Protein AF-0000000078756537 (afdb_homodimer)

Radius of gyration: 19.64 Å; Cα contacts 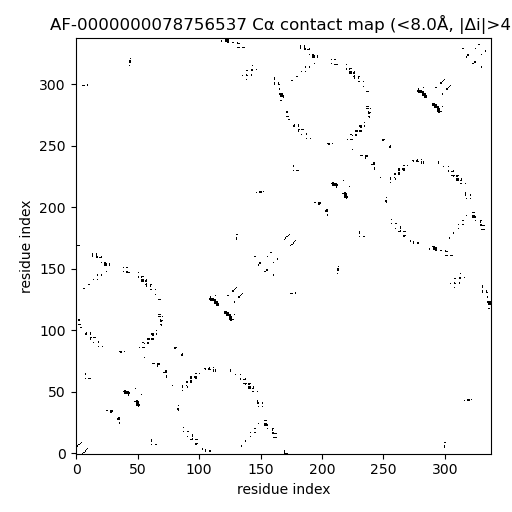(8 Å, |Δi|>4): 471; chains: 2; bounding box: 50×50×53 Å

Foldseek 3Di:
DQCLVPFLLVLLVLLVLVLVLLVLLCVVCVVVPHFSLVQQAFDPDPPDDGLVVLLVQLLVLSQCLQAQLLPHDGDDDPSPDRGSVSSSVSSVVSSVNSVVDDSVSNVLSQAGWADDVVVVPHTDGSVCCRPVPSRVRSVVSSVVSVVSSVVVVRDDDPCSSNDDDDDDD/DQCLVPALLVLLVLLVLVLVLLVLLCVVCVVVPHFSLVQQAFDPDPPDDGLVVLLVQLLVLSQCLQAQLLPHDGDDDPSPDRGSVSSSVSSVVSSVNSVVDDSVSNVLSQAGWADDVVVVPHTDGSVCCRPVPSRVSSVVSSVNSVVSSVVVVRDDDPCSSVDDDPDDD

Sequence (338 aa):
MNIYYDIIAQMAQTMRNLQAILAKAEEHAARLKFEPENYLTLRLFPNMLPFSAQIRILTDASKFAAAYLSGQTPPVTEDNEKTWADYKARLASAISYIESFKPEQFANAAEVKVSLKSFKGKYMTGHDFLICRQSPNFHFHVVTAYNLLRQGGVEVGKGDYLGALPLKDMNIYYDIIAQMAQTMRNLQAILAKAEEHAARLKFEPENYLTLRLFPNMLPFSAQIRILTDASKFAAAYLSGQTPPVTEDNEKTWADYKARLASAISYIESFKPEQFANAAEVKVSLKSFKGKYMTGHDFLICRQSPNFHFHVVTAYNLLRQGGVEVGKGDYLGALPLKD

Structure (mmCIF, N/CA/C/O backbone):
data_AF-0000000078756537-model_v1
#
loop_
_entity.id
_entity.type
_entity.pdbx_description
1 polymer 'DUF1993 domain-containing protein'
#
loop_
_atom_site.group_PDB
_atom_site.id
_atom_site.type_symbol
_atom_site.label_atom_id
_atom_site.label_alt_id
_atom_site.label_comp_id
_atom_site.label_asym_id
_atom_site.label_entity_id
_atom_site.label_seq_id
_atom_site.pdbx_PDB_ins_code
_atom_site.Cartn_x
_atom_site.Cartn_y
_atom_site.Cartn_z
_atom_site.occupancy
_atom_site.B_iso_or_equiv
_atom_site.auth_seq_id
_atom_site.auth_comp_id
_atom_site.auth_asym_id
_atom_site.auth_atom_id
_atom_site.pdbx_PDB_model_num
ATOM 1 N N . MET A 1 1 ? -0.694 -19.609 -6.332 1 64.56 1 MET A N 1
ATOM 2 C CA . MET A 1 1 ? -1.303 -18.438 -5.711 1 64.56 1 MET A CA 1
ATOM 3 C C . MET A 1 1 ? -2.768 -18.297 -6.113 1 64.56 1 MET A C 1
ATOM 5 O O . MET A 1 1 ? -3.137 -18.609 -7.246 1 64.56 1 MET A O 1
ATOM 9 N N . ASN A 1 2 ? -3.602 -18.219 -5.086 1 81.94 2 ASN A N 1
ATOM 10 C CA . ASN A 1 2 ? -5.051 -18.125 -5.227 1 81.94 2 ASN A CA 1
ATOM 11 C C . ASN A 1 2 ? -5.531 -16.688 -5.035 1 81.94 2 ASN A C 1
ATOM 13 O O . ASN A 1 2 ? -5.336 -16.094 -3.971 1 81.94 2 ASN A O 1
ATOM 17 N N . ILE A 1 3 ? -6.176 -16.172 -6.098 1 85.06 3 ILE A N 1
ATOM 18 C CA . ILE A 1 3 ? -6.559 -14.758 -6.145 1 85.06 3 ILE A CA 1
ATOM 19 C C . ILE A 1 3 ? -7.43 -14.422 -4.938 1 85.06 3 ILE A C 1
ATOM 21 O O . ILE A 1 3 ? -7.258 -13.367 -4.316 1 85.06 3 ILE A O 1
ATOM 25 N N . TYR A 1 4 ? -8.312 -15.32 -4.645 1 85.31 4 TYR A N 1
ATOM 26 C CA . TYR A 1 4 ? -9.203 -15.031 -3.529 1 85.31 4 TYR A CA 1
ATOM 27 C C . TYR A 1 4 ? -8.438 -14.961 -2.215 1 85.31 4 TYR A C 1
ATOM 29 O O . TYR A 1 4 ? -8.477 -13.953 -1.515 1 85.31 4 TYR A O 1
ATOM 37 N N . TYR A 1 5 ? -7.668 -15.906 -1.896 1 79.56 5 TYR A N 1
ATOM 38 C CA . TYR A 1 5 ? -7.012 -15.984 -0.598 1 79.56 5 TYR A CA 1
ATOM 39 C C . TYR A 1 5 ? -5.836 -15.016 -0.522 1 79.56 5 TYR A C 1
ATOM 41 O O . TYR A 1 5 ? -5.594 -14.398 0.52 1 79.56 5 TYR A O 1
ATOM 49 N N . ASP A 1 6 ? -5.258 -14.742 -1.632 1 83.19 6 ASP A N 1
ATOM 50 C CA . ASP A 1 6 ? -3.979 -14.039 -1.608 1 83.19 6 ASP A CA 1
ATOM 51 C C . ASP A 1 6 ? -4.18 -12.523 -1.676 1 83.19 6 ASP A C 1
ATOM 53 O O . ASP A 1 6 ? -3.326 -11.758 -1.227 1 83.19 6 ASP A O 1
ATOM 57 N N . ILE A 1 7 ? -5.301 -12.188 -2.221 1 88 7 ILE A N 1
ATOM 58 C CA . ILE A 1 7 ? -5.414 -10.742 -2.408 1 88 7 ILE A CA 1
ATOM 59 C C . ILE A 1 7 ? -6.77 -10.266 -1.898 1 88 7 ILE A C 1
ATOM 61 O O . ILE A 1 7 ? -6.844 -9.367 -1.052 1 88 7 ILE A O 1
ATOM 65 N N . ILE A 1 8 ? -7.824 -10.938 -2.33 1 92.44 8 ILE A N 1
ATOM 66 C CA . ILE A 1 8 ? -9.156 -10.445 -1.984 1 92.44 8 ILE A CA 1
ATOM 67 C C . ILE A 1 8 ? -9.391 -10.602 -0.483 1 92.44 8 ILE A C 1
ATOM 69 O O . ILE A 1 8 ? -9.773 -9.641 0.192 1 92.44 8 ILE A O 1
ATOM 73 N N . ALA A 1 9 ? -9.156 -11.734 0.031 1 92.94 9 ALA A N 1
ATOM 74 C CA . ALA A 1 9 ? -9.32 -11.969 1.463 1 92.94 9 ALA A CA 1
ATOM 75 C C . ALA A 1 9 ? -8.344 -11.109 2.273 1 92.94 9 ALA A C 1
ATOM 77 O O . ALA A 1 9 ? -8.672 -10.664 3.377 1 92.94 9 ALA A O 1
ATOM 78 N N . GLN A 1 10 ? -7.195 -10.859 1.74 1 92.31 10 GLN A N 1
ATOM 79 C CA . GLN A 1 10 ? -6.211 -10.016 2.416 1 92.31 10 GLN A CA 1
ATOM 80 C C . GLN A 1 10 ? -6.691 -8.57 2.502 1 92.31 10 GLN A C 1
ATOM 82 O O . GLN A 1 10 ? -6.402 -7.871 3.475 1 92.31 10 GLN A O 1
ATOM 87 N N . MET A 1 11 ? -7.402 -8.133 1.504 1 96.94 11 MET A N 1
ATOM 88 C CA . MET A 1 11 ? -7.98 -6.793 1.562 1 96.94 11 MET A CA 1
ATOM 89 C C . MET A 1 11 ? -8.953 -6.672 2.732 1 96.94 11 MET A C 1
ATOM 91 O O . MET A 1 11 ? -8.969 -5.652 3.426 1 96.94 11 MET A O 1
ATOM 95 N N . ALA A 1 12 ? -9.727 -7.73 2.932 1 97.31 12 ALA A N 1
ATOM 96 C CA . ALA A 1 12 ? -10.633 -7.734 4.074 1 97.31 12 ALA A CA 1
ATOM 97 C C . ALA A 1 12 ? -9.867 -7.672 5.391 1 97.31 12 ALA A C 1
ATOM 99 O O . ALA A 1 12 ? -10.242 -6.926 6.301 1 97.31 12 ALA A O 1
ATOM 100 N N . GLN A 1 13 ? -8.805 -8.398 5.457 1 96.06 13 GLN A N 1
ATOM 101 C CA . GLN A 1 13 ? -7.996 -8.391 6.672 1 96.06 13 GLN A CA 1
ATOM 102 C C . GLN A 1 13 ? -7.375 -7.016 6.91 1 96.06 13 GLN A C 1
ATOM 104 O O . GLN A 1 13 ? -7.332 -6.535 8.039 1 96.06 13 GLN A O 1
ATOM 109 N N . THR A 1 14 ? -6.871 -6.414 5.875 1 97.44 14 THR A N 1
ATOM 110 C CA . THR A 1 14 ? -6.305 -5.074 5.969 1 97.44 14 THR A CA 1
ATOM 111 C C . THR A 1 14 ? -7.344 -4.078 6.473 1 97.44 14 THR A C 1
ATOM 113 O O . THR A 1 14 ? -7.043 -3.227 7.312 1 97.44 14 THR A O 1
ATOM 116 N N . MET A 1 15 ? -8.562 -4.246 6.016 1 98.38 15 MET A N 1
ATOM 117 C CA . MET A 1 15 ? -9.633 -3.352 6.457 1 98.38 15 MET A CA 1
ATOM 118 C C . MET A 1 15 ? -10.008 -3.629 7.906 1 98.38 15 MET A C 1
ATOM 120 O O . MET A 1 15 ? -10.383 -2.715 8.641 1 98.38 15 MET A O 1
ATOM 124 N N . ARG A 1 16 ? -9.852 -4.832 8.359 1 98 16 ARG A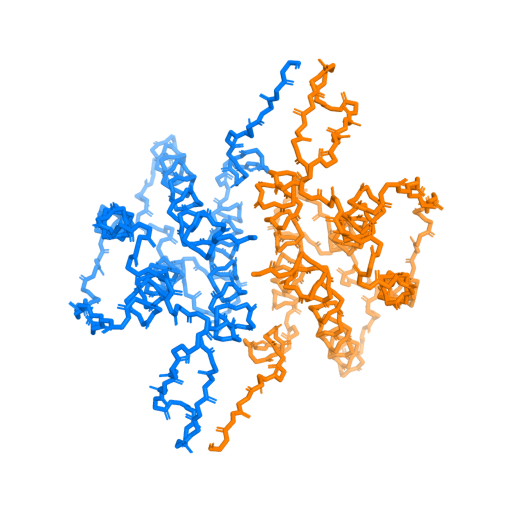 N 1
ATOM 125 C CA . ARG A 1 16 ? -10.047 -5.133 9.773 1 98 16 ARG A CA 1
ATOM 126 C C . ARG A 1 16 ? -9 -4.441 10.633 1 98 16 ARG A C 1
ATOM 128 O O . ARG A 1 16 ? -9.312 -3.906 11.703 1 98 16 ARG A O 1
ATOM 135 N N . ASN A 1 17 ? -7.793 -4.504 10.148 1 97.94 17 ASN A N 1
ATOM 136 C CA . ASN A 1 17 ? -6.746 -3.76 10.836 1 97.94 17 ASN A CA 1
ATOM 137 C C . ASN A 1 17 ? -7.07 -2.271 10.914 1 97.94 17 ASN A C 1
ATOM 139 O O . ASN A 1 17 ? -6.816 -1.624 11.93 1 97.94 17 ASN A O 1
ATOM 143 N N . LEU A 1 18 ? -7.594 -1.763 9.812 1 98.56 18 LEU A N 1
ATOM 144 C CA . LEU A 1 18 ? -7.965 -0.353 9.773 1 98.56 18 LEU A CA 1
ATOM 145 C C . LEU A 1 18 ? -9.102 -0.063 10.75 1 98.56 18 LEU A C 1
ATOM 147 O O . LEU A 1 18 ? -9.141 1.01 11.352 1 98.56 18 LEU A O 1
ATOM 151 N N . GLN A 1 19 ? -10.023 -1.01 10.914 1 98.44 19 GLN A N 1
ATOM 152 C CA . GLN A 1 19 ? -11.062 -0.848 11.93 1 98.44 19 GLN A CA 1
ATOM 153 C C . GLN A 1 19 ? -10.461 -0.657 13.312 1 98.44 19 GLN A C 1
ATOM 155 O O . GLN A 1 19 ? -10.922 0.182 14.094 1 98.44 19 GLN A O 1
ATOM 160 N N . ALA A 1 20 ? -9.484 -1.42 13.578 1 98.19 20 ALA A N 1
ATOM 161 C CA . ALA A 1 20 ? -8.805 -1.293 14.859 1 98.19 20 ALA A CA 1
ATOM 162 C C . ALA A 1 20 ? -8.109 0.059 14.984 1 98.19 20 ALA A C 1
ATOM 164 O O . ALA A 1 20 ? -8.102 0.667 16.062 1 98.19 20 ALA A O 1
ATOM 165 N N . ILE A 1 21 ? -7.531 0.512 13.914 1 98.56 21 ILE A N 1
ATOM 166 C CA . ILE A 1 21 ? -6.879 1.815 13.875 1 98.56 21 ILE A CA 1
ATOM 167 C C . ILE A 1 21 ? -7.91 2.916 14.117 1 98.56 21 ILE A C 1
ATOM 169 O O . ILE A 1 21 ? -7.656 3.863 14.867 1 98.56 21 ILE A O 1
ATOM 173 N N . LEU A 1 22 ? -9.094 2.803 13.508 1 98.56 22 LEU A N 1
ATOM 174 C CA . LEU A 1 22 ? -10.148 3.785 13.727 1 98.56 22 LEU A CA 1
ATOM 175 C C . LEU A 1 22 ? -10.594 3.795 15.18 1 98.56 22 LEU A C 1
ATOM 177 O O . LEU A 1 22 ? -10.938 4.848 15.719 1 98.56 22 LEU A O 1
ATOM 181 N N . ALA A 1 23 ? -10.625 2.627 15.781 1 98.31 23 ALA A N 1
ATOM 182 C CA . ALA A 1 23 ? -10.969 2.551 17.203 1 98.31 23 ALA A CA 1
ATOM 183 C C . ALA A 1 23 ? -9.961 3.318 18.047 1 98.31 23 ALA A C 1
ATOM 185 O O . ALA A 1 23 ? -10.344 4.027 18.984 1 98.31 23 ALA A O 1
ATOM 186 N N . LYS A 1 24 ? -8.711 3.242 17.703 1 98.31 24 LYS A N 1
ATOM 187 C CA . LYS A 1 24 ? -7.684 4 18.406 1 98.31 24 LYS A CA 1
ATOM 188 C C . LYS A 1 24 ? -7.863 5.5 18.203 1 98.31 24 LYS A C 1
ATOM 190 O O . LYS A 1 24 ? -7.613 6.297 19.109 1 98.31 24 LYS A O 1
ATOM 195 N N . ALA A 1 25 ? -8.219 5.82 17 1 98.62 25 ALA A N 1
ATOM 196 C CA . ALA A 1 25 ? -8.484 7.23 16.719 1 98.62 25 ALA A CA 1
ATOM 197 C C . ALA A 1 25 ? -9.633 7.754 17.578 1 98.62 25 ALA A C 1
ATOM 199 O O . ALA A 1 25 ? -9.57 8.867 18.094 1 98.62 25 ALA A O 1
ATOM 200 N N . GLU A 1 26 ? -10.641 6.973 17.672 1 98.12 26 GLU A N 1
ATOM 201 C CA . GLU A 1 26 ? -11.781 7.336 18.516 1 98.12 26 GLU A CA 1
ATOM 202 C C . GLU A 1 26 ? -11.359 7.508 19.969 1 98.12 26 GLU A C 1
ATOM 204 O O . GLU A 1 26 ? -11.797 8.445 20.641 1 98.12 26 GLU A O 1
ATOM 209 N N . GLU A 1 27 ? -10.57 6.598 20.422 1 98.25 27 GLU A N 1
ATOM 210 C CA . GLU A 1 27 ? -10.062 6.684 21.781 1 98.25 27 GLU A CA 1
ATOM 211 C C . GLU A 1 27 ? -9.219 7.938 21.984 1 98.25 27 GLU A C 1
ATOM 213 O O . GLU A 1 27 ? -9.305 8.602 23.016 1 98.25 27 GLU A O 1
ATOM 218 N N . HIS A 1 28 ? -8.43 8.188 21.031 1 98.44 28 HIS A N 1
ATOM 219 C CA . HIS A 1 28 ? -7.594 9.383 21.062 1 98.44 28 HIS A CA 1
ATOM 220 C C . HIS A 1 28 ? -8.445 10.648 21.156 1 98.44 28 HIS A C 1
ATOM 222 O O . HIS A 1 28 ? -8.172 11.531 21.969 1 98.44 28 HIS A O 1
ATOM 228 N N . ALA A 1 29 ? -9.422 10.727 20.359 1 98.31 29 ALA A N 1
ATOM 229 C CA . ALA A 1 29 ? -10.328 11.875 20.359 1 98.31 29 ALA A CA 1
ATOM 230 C C . ALA A 1 29 ? -11.039 12.023 21.703 1 98.31 29 ALA A C 1
ATOM 232 O O . ALA A 1 29 ? -11.148 13.125 22.234 1 98.31 29 ALA A O 1
ATOM 233 N N . ALA A 1 30 ? -11.516 10.914 22.203 1 98.31 30 ALA A N 1
ATOM 234 C CA . ALA A 1 30 ? -12.195 10.922 23.5 1 98.31 30 ALA A CA 1
ATOM 235 C C . ALA A 1 30 ? -11.266 11.414 24.609 1 98.31 30 ALA A C 1
ATOM 237 O O . ALA A 1 30 ? -11.656 12.234 25.438 1 98.31 30 ALA A O 1
ATOM 238 N N . ARG A 1 31 ? -10.078 10.914 24.594 1 98.25 31 ARG A N 1
ATOM 239 C CA . ARG A 1 31 ? -9.086 11.281 25.609 1 98.25 31 ARG A CA 1
ATOM 240 C C . ARG A 1 31 ? -8.789 12.773 25.562 1 98.25 31 ARG A C 1
ATOM 242 O O . ARG A 1 31 ? -8.641 13.414 26.609 1 98.25 31 ARG A O 1
ATOM 249 N N . LEU A 1 32 ? -8.734 13.305 24.406 1 98 32 LEU A N 1
ATOM 250 C CA . LEU A 1 32 ? -8.383 14.711 24.25 1 98 32 LEU A CA 1
ATOM 251 C C . LEU A 1 32 ? -9.641 15.578 24.172 1 98 32 LEU A C 1
ATOM 253 O O . LEU A 1 32 ? -9.547 16.797 24 1 98 32 LEU A O 1
ATOM 257 N N . LYS A 1 33 ? -10.758 14.977 24.234 1 98.12 33 LYS A N 1
ATOM 258 C CA . LYS A 1 33 ? -12.055 15.633 24.375 1 98.12 33 LYS A CA 1
ATOM 259 C C . LYS A 1 33 ? -12.414 16.422 23.125 1 98.12 33 LYS A C 1
ATOM 261 O O . LYS A 1 33 ? -12.781 17.594 23.203 1 98.12 33 LYS A O 1
ATOM 266 N N . PHE A 1 34 ? -12.398 15.758 21.953 1 97.81 34 PHE A N 1
ATOM 267 C CA . PHE A 1 34 ? -12.938 16.312 20.719 1 97.81 34 PHE A CA 1
ATOM 268 C C . PHE A 1 34 ? -13.68 15.25 19.922 1 97.81 34 PHE A C 1
ATOM 270 O O . PHE A 1 34 ? -13.617 14.062 20.266 1 97.81 34 PHE A O 1
ATOM 277 N N . GLU A 1 35 ? -14.461 15.703 19.016 1 98.06 35 GLU A N 1
ATOM 278 C CA . GLU A 1 35 ? -15.25 14.789 18.188 1 98.06 35 GLU A CA 1
ATOM 279 C C . GLU A 1 35 ? -14.391 14.117 17.125 1 98.06 35 GLU A C 1
ATOM 281 O O . GLU A 1 35 ? -13.641 14.789 16.406 1 98.06 35 GLU A O 1
ATOM 286 N N . PRO A 1 36 ? -14.5 12.797 17 1 98.12 36 PRO A N 1
ATOM 287 C CA . PRO A 1 36 ? -13.719 12.102 15.969 1 98.12 36 PRO A CA 1
ATOM 288 C C . PRO A 1 36 ? -14.039 12.57 14.555 1 98.12 36 PRO A C 1
ATOM 290 O O . PRO A 1 36 ? -13.258 12.352 13.633 1 98.12 36 PRO A O 1
ATOM 293 N N . GLU A 1 37 ? -15.172 13.281 14.375 1 98.31 37 GLU A N 1
ATOM 294 C CA . GLU A 1 37 ? -15.547 13.859 13.086 1 98.31 37 GLU A CA 1
ATOM 295 C C . GLU A 1 37 ? -14.461 14.805 12.57 1 98.31 37 GLU A C 1
ATOM 297 O O . GLU A 1 37 ? -14.344 15.016 11.367 1 98.31 37 GLU A O 1
ATOM 302 N N . ASN A 1 38 ? -13.672 15.344 13.508 1 98 38 ASN A N 1
ATOM 303 C CA . ASN A 1 38 ? -12.594 16.25 13.117 1 98 38 ASN A CA 1
ATOM 304 C C . ASN A 1 38 ? -11.562 15.555 12.242 1 98 38 ASN A C 1
ATOM 306 O O . ASN A 1 38 ? -10.906 16.188 11.414 1 98 38 ASN A O 1
ATOM 310 N N . TYR A 1 39 ? -11.438 14.188 12.359 1 98.44 39 TYR A N 1
ATOM 311 C CA . TYR A 1 39 ? -10.5 13.438 11.539 1 98.44 39 TYR A CA 1
ATOM 312 C C . TYR A 1 39 ? -10.977 13.359 10.094 1 98.44 39 TYR A C 1
ATOM 314 O O . TYR A 1 39 ? -10.172 13.203 9.172 1 98.44 39 TYR A O 1
ATOM 322 N N . LEU A 1 40 ? -12.266 13.461 9.906 1 98.44 40 LEU A N 1
ATOM 323 C CA . LEU A 1 40 ? -12.867 13.188 8.602 1 98.44 40 LEU A CA 1
ATOM 324 C C . LEU A 1 40 ? -12.383 14.203 7.562 1 98.44 40 LEU A C 1
ATOM 326 O O . LEU A 1 40 ? -12.305 13.883 6.371 1 98.44 40 LEU A O 1
ATOM 330 N N . THR A 1 41 ? -11.922 15.352 7.996 1 97.56 41 THR A N 1
ATOM 331 C CA . THR A 1 41 ? -11.594 16.422 7.062 1 97.56 41 THR A CA 1
ATOM 332 C C . THR A 1 41 ? -10.078 16.594 6.934 1 97.56 41 THR A C 1
ATOM 334 O O . THR A 1 41 ? -9.602 17.453 6.199 1 97.56 41 THR A O 1
ATOM 337 N N . LEU A 1 42 ? -9.328 15.766 7.66 1 97.12 42 LEU A N 1
ATOM 338 C CA . LEU A 1 42 ? -7.875 15.852 7.566 1 97.12 42 LEU A CA 1
ATOM 339 C C . LEU A 1 42 ? -7.41 15.656 6.129 1 97.12 42 LEU A C 1
ATOM 341 O O . LEU A 1 42 ? -7.941 14.812 5.406 1 97.12 42 LEU A O 1
ATOM 345 N N . ARG A 1 43 ? -6.5 16.484 5.695 1 97.31 43 ARG A N 1
ATOM 346 C CA . ARG A 1 43 ? -5.82 16.406 4.406 1 97.31 43 ARG A CA 1
ATOM 347 C C . ARG A 1 43 ? -4.305 16.484 4.578 1 97.31 43 ARG A C 1
ATOM 349 O O . ARG A 1 43 ? -3.814 17.219 5.434 1 97.31 43 ARG A O 1
ATOM 356 N N . LEU A 1 44 ? -3.631 15.727 3.75 1 95.38 44 LEU A N 1
ATOM 357 C CA . LEU A 1 44 ? -2.174 15.812 3.764 1 95.38 44 LEU A CA 1
ATOM 358 C C . LEU A 1 44 ? -1.697 17.078 3.055 1 95.38 44 LEU A C 1
ATOM 360 O O . LEU A 1 44 ? -0.688 17.656 3.443 1 95.38 44 LEU A O 1
ATOM 364 N N . PHE A 1 45 ? -2.299 17.391 2.037 1 94.5 45 PHE A N 1
ATOM 365 C CA . PHE A 1 45 ? -2.078 18.562 1.193 1 94.5 45 PHE A CA 1
ATOM 366 C C . PHE A 1 45 ? -3.406 19.156 0.739 1 94.5 45 PHE A C 1
ATOM 368 O O . PHE A 1 45 ? -4.383 18.438 0.539 1 94.5 45 PHE A O 1
ATOM 375 N N . PRO A 1 46 ? -3.562 20.531 0.558 1 94.44 46 PRO A N 1
ATOM 376 C CA . PRO A 1 46 ? -4.855 21.203 0.385 1 94.44 46 PRO A CA 1
ATOM 377 C C . PRO A 1 46 ? -5.672 20.609 -0.766 1 94.44 46 PRO A C 1
ATOM 379 O O . PRO A 1 46 ? -6.902 20.562 -0.692 1 94.44 46 PRO A O 1
ATOM 382 N N . ASN A 1 47 ? -4.992 20.188 -1.787 1 94.69 47 ASN A N 1
ATOM 383 C CA . ASN A 1 47 ? -5.773 19.688 -2.91 1 94.69 47 ASN A CA 1
ATOM 384 C C . ASN A 1 47 ? -5.77 18.156 -2.955 1 94.69 47 ASN A C 1
ATOM 386 O O . ASN A 1 47 ? -6.078 17.562 -3.988 1 94.69 47 ASN A O 1
ATOM 390 N N . MET A 1 48 ? -5.383 17.469 -1.921 1 96.75 48 MET A N 1
ATOM 391 C CA . MET A 1 48 ? -5.559 16.016 -1.775 1 96.75 48 MET A CA 1
ATOM 392 C C . MET A 1 48 ? -6.898 15.695 -1.126 1 96.75 48 MET A C 1
ATOM 394 O O . MET A 1 48 ? -7.457 16.531 -0.4 1 96.75 48 MET A O 1
ATOM 398 N N . LEU A 1 49 ? -7.402 14.586 -1.415 1 97.38 49 LEU A N 1
ATOM 399 C CA . LEU A 1 49 ? -8.672 14.141 -0.862 1 97.38 49 LEU A CA 1
ATOM 400 C C . LEU A 1 49 ? -8.586 13.969 0.65 1 97.38 49 LEU A C 1
ATOM 402 O O . LEU A 1 49 ? -7.539 13.562 1.171 1 97.38 49 LEU A O 1
ATOM 406 N N . PRO A 1 50 ? -9.633 14.258 1.362 1 98.25 50 PRO A N 1
ATOM 407 C CA . PRO A 1 50 ? -9.633 14.164 2.824 1 98.25 50 PRO A CA 1
ATOM 408 C C . PRO A 1 50 ? -9.695 12.719 3.322 1 98.25 50 PRO A C 1
ATOM 410 O O . PRO A 1 50 ? -9.914 11.797 2.531 1 98.25 50 PRO A O 1
ATOM 413 N N . PHE A 1 51 ? -9.57 12.523 4.613 1 98.75 51 PHE A N 1
ATOM 414 C CA . PHE A 1 51 ? -9.625 11.227 5.273 1 98.75 51 PHE A CA 1
ATOM 415 C C . PHE A 1 51 ? -10.898 10.477 4.887 1 98.75 51 PHE A C 1
ATOM 417 O O . PHE A 1 51 ? -10.852 9.281 4.582 1 98.75 51 PHE A O 1
ATOM 424 N N . SER A 1 52 ? -12.016 11.133 4.883 1 98.62 52 SER A N 1
ATOM 425 C CA . SER A 1 52 ? -13.305 10.516 4.555 1 98.62 52 SER A CA 1
ATOM 426 C C . SER A 1 52 ? -13.273 9.883 3.17 1 98.62 52 SER A C 1
ATOM 428 O O . SER A 1 52 ? -13.734 8.75 2.988 1 98.62 52 SER A O 1
ATOM 430 N N . ALA A 1 53 ? -12.711 10.562 2.23 1 98.31 53 ALA A N 1
ATOM 431 C CA . ALA A 1 53 ? -12.633 10.055 0.862 1 98.31 53 ALA A CA 1
ATOM 432 C C . ALA A 1 53 ? -11.703 8.852 0.775 1 98.31 53 ALA A C 1
ATOM 434 O O . ALA A 1 53 ? -11.922 7.945 -0.036 1 98.31 53 ALA A O 1
ATOM 435 N N . GLN A 1 54 ? -10.633 8.852 1.604 1 98.69 54 GLN A N 1
ATOM 436 C CA . GLN A 1 54 ? -9.742 7.691 1.633 1 98.69 54 GLN A CA 1
ATOM 437 C C . GLN A 1 54 ? -10.508 6.426 2.016 1 98.69 54 GLN A C 1
ATOM 439 O O . GLN A 1 54 ? -10.352 5.383 1.38 1 98.69 54 GLN A O 1
ATOM 444 N N . ILE A 1 55 ? -11.367 6.52 3.006 1 98.69 55 ILE A N 1
ATOM 445 C CA . ILE A 1 55 ? -12.156 5.383 3.467 1 98.69 55 ILE A CA 1
ATOM 446 C C . ILE A 1 55 ? -13.109 4.941 2.363 1 98.69 55 ILE A C 1
ATOM 448 O O . ILE A 1 55 ? -13.25 3.744 2.098 1 98.69 55 ILE A O 1
ATOM 452 N N . ARG A 1 56 ? -13.695 5.906 1.698 1 98.25 56 ARG A N 1
ATOM 453 C CA . ARG A 1 56 ? -14.633 5.582 0.629 1 98.25 56 ARG A CA 1
ATOM 454 C C . ARG A 1 56 ? -13.938 4.852 -0.512 1 98.25 56 ARG A C 1
ATOM 456 O O . ARG A 1 56 ? -14.422 3.82 -0.983 1 98.25 56 ARG A O 1
ATOM 463 N N . ILE A 1 57 ? -12.82 5.27 -0.871 1 97.88 57 ILE A N 1
ATOM 464 C CA . ILE A 1 57 ? -12.164 4.754 -2.066 1 97.88 57 ILE A CA 1
ATOM 465 C C . ILE A 1 57 ? -11.562 3.381 -1.773 1 97.88 57 ILE A C 1
ATOM 467 O O . ILE A 1 57 ? -11.633 2.477 -2.607 1 97.88 57 ILE A O 1
ATOM 471 N N . LEU A 1 58 ? -10.977 3.193 -0.595 1 98.56 58 LEU A N 1
ATOM 472 C CA . LEU A 1 58 ? -10.406 1.883 -0.316 1 98.56 58 LEU A CA 1
ATOM 473 C C . LEU A 1 58 ? -11.492 0.822 -0.215 1 98.56 58 LEU A C 1
ATOM 475 O O . LEU A 1 58 ? -11.289 -0.328 -0.608 1 98.56 58 LEU A O 1
ATOM 479 N N . THR A 1 59 ? -12.695 1.176 0.322 1 98.38 59 THR A N 1
ATOM 480 C CA . THR A 1 59 ? -13.789 0.213 0.398 1 98.38 59 THR A CA 1
ATOM 481 C C . THR A 1 59 ? -14.352 -0.072 -0.989 1 98.38 59 THR A C 1
ATOM 483 O O . THR A 1 59 ? -14.672 -1.219 -1.312 1 98.38 59 THR A O 1
ATOM 486 N N . ASP A 1 60 ? -14.453 0.941 -1.804 1 97.44 60 ASP A N 1
ATOM 487 C CA . ASP A 1 60 ? -14.875 0.743 -3.186 1 97.44 60 ASP A CA 1
ATOM 488 C C . ASP A 1 60 ? -13.883 -0.128 -3.947 1 97.44 60 ASP A C 1
ATOM 490 O O . ASP A 1 60 ? -14.273 -1.034 -4.684 1 97.44 60 ASP A O 1
ATOM 494 N N . ALA A 1 61 ? -12.617 0.198 -3.781 1 97.19 61 ALA A N 1
ATOM 495 C CA . ALA A 1 61 ? -11.586 -0.555 -4.484 1 97.19 61 ALA A CA 1
ATOM 496 C C . ALA A 1 61 ? -11.68 -2.045 -4.164 1 97.19 61 ALA A C 1
ATOM 498 O O . ALA A 1 61 ? -11.586 -2.885 -5.062 1 97.19 61 ALA A O 1
ATOM 499 N N . SER A 1 62 ? -11.844 -2.365 -2.912 1 97.69 62 SER A N 1
ATOM 500 C CA . SER A 1 62 ? -11.945 -3.764 -2.504 1 97.69 62 SER A CA 1
ATOM 501 C C . SER A 1 62 ? -13.227 -4.398 -3.02 1 97.69 62 SER A C 1
ATOM 503 O O . SER A 1 62 ? -13.211 -5.523 -3.525 1 97.69 62 SER A O 1
ATOM 505 N N . LYS A 1 63 ? -14.352 -3.674 -2.957 1 97.38 63 LYS A N 1
ATOM 506 C CA . LYS A 1 63 ? -15.641 -4.164 -3.445 1 97.38 63 LYS A CA 1
ATOM 507 C C . LYS A 1 63 ? -15.594 -4.426 -4.949 1 97.38 63 LYS A C 1
ATOM 509 O O . LYS A 1 63 ? -16.062 -5.469 -5.414 1 97.38 63 LYS A O 1
ATOM 514 N N . PHE A 1 64 ? -15.039 -3.508 -5.688 1 97.38 64 PHE A N 1
ATOM 515 C CA . PHE A 1 64 ? -14.953 -3.633 -7.137 1 97.38 64 PHE A CA 1
ATOM 516 C C . PHE A 1 64 ? -14.062 -4.812 -7.523 1 97.38 64 PHE A C 1
ATOM 518 O O . PHE A 1 64 ? -14.391 -5.562 -8.445 1 97.38 64 PHE A O 1
ATOM 525 N N . ALA A 1 65 ? -12.945 -4.949 -6.801 1 97.19 65 ALA A N 1
ATOM 526 C CA . ALA A 1 65 ? -12.078 -6.09 -7.074 1 97.19 65 ALA A CA 1
ATOM 527 C C . ALA A 1 65 ? -12.836 -7.406 -6.922 1 97.19 65 ALA A C 1
ATOM 529 O O . ALA A 1 65 ? -12.828 -8.242 -7.828 1 97.19 65 ALA A O 1
ATOM 530 N N . ALA A 1 66 ? -13.516 -7.574 -5.801 1 97.44 66 ALA A N 1
ATOM 531 C CA . ALA A 1 66 ? -14.25 -8.812 -5.535 1 97.44 66 ALA A CA 1
ATOM 532 C C . ALA A 1 66 ? -15.352 -9.031 -6.57 1 97.44 66 ALA A C 1
ATOM 534 O O . ALA A 1 66 ? -15.492 -10.141 -7.098 1 97.44 66 ALA A O 1
ATOM 535 N N . ALA A 1 67 ? -16.078 -8.008 -6.906 1 97.5 67 ALA A N 1
ATOM 536 C CA . ALA A 1 67 ? -17.203 -8.125 -7.828 1 97.5 67 ALA A CA 1
ATOM 537 C C . ALA A 1 67 ? -16.734 -8.438 -9.242 1 97.5 67 ALA A C 1
ATOM 539 O O . ALA A 1 67 ? -17.125 -9.453 -9.828 1 97.5 67 ALA A O 1
ATOM 540 N N . TYR A 1 68 ? -15.828 -7.645 -9.766 1 96.88 68 TYR A N 1
ATOM 541 C CA . TYR A 1 68 ? -15.414 -7.793 -11.156 1 96.88 68 TYR A CA 1
ATOM 542 C C . TYR A 1 68 ? -14.688 -9.117 -11.375 1 96.88 68 TYR A C 1
ATOM 544 O O . TYR A 1 68 ? -14.898 -9.789 -12.383 1 96.88 68 TYR A O 1
ATOM 552 N N . LEU A 1 69 ? -13.875 -9.523 -10.445 1 96.62 69 LEU A N 1
ATOM 553 C CA . LEU A 1 69 ? -13.07 -10.727 -10.625 1 96.62 69 LEU A CA 1
ATOM 554 C C . LEU A 1 69 ? -13.922 -11.977 -10.453 1 96.62 69 LEU A C 1
ATOM 556 O O . LEU A 1 69 ? -13.516 -13.07 -10.859 1 96.62 69 LEU A O 1
ATOM 560 N N . SER A 1 70 ? -15.047 -11.867 -9.82 1 96.12 70 SER A N 1
ATOM 561 C CA . SER A 1 70 ? -15.977 -12.984 -9.703 1 96.12 70 SER A CA 1
ATOM 562 C C . SER A 1 70 ? -17.062 -12.922 -10.773 1 96.12 70 SER A C 1
ATOM 564 O O . SER A 1 70 ? -18.016 -13.703 -10.75 1 96.12 70 SER A O 1
ATOM 566 N N . GLY A 1 71 ? -16.969 -11.93 -11.664 1 94 71 GLY A N 1
ATOM 567 C CA . GLY A 1 71 ? -17.906 -11.812 -12.766 1 94 71 GLY A CA 1
ATOM 568 C C . GLY A 1 71 ? -19.234 -11.195 -12.352 1 94 71 GLY A C 1
ATOM 569 O O . GLY A 1 71 ? -20.266 -11.422 -13.008 1 94 71 GLY A O 1
ATOM 570 N N . GLN A 1 72 ? -19.219 -10.508 -11.289 1 94.69 72 GLN A N 1
ATOM 571 C CA . GLN A 1 72 ? -20.453 -9.906 -10.797 1 94.69 72 GLN A CA 1
ATOM 572 C C . GLN A 1 72 ? -20.469 -8.398 -11.023 1 94.69 72 GLN A C 1
ATOM 574 O O . GLN A 1 72 ? -19.422 -7.801 -11.281 1 94.69 72 GLN A O 1
ATOM 579 N N . THR A 1 73 ? -21.672 -7.867 -10.969 1 94.5 73 THR A N 1
ATOM 580 C CA . THR A 1 73 ? -21.844 -6.418 -10.938 1 94.5 73 THR A CA 1
ATOM 581 C C . THR A 1 73 ? -21.766 -5.891 -9.508 1 94.5 73 THR A C 1
ATOM 583 O O . THR A 1 73 ? -22.469 -6.387 -8.625 1 94.5 73 THR A O 1
ATOM 586 N N . PRO A 1 74 ? -20.859 -4.953 -9.328 1 95.38 74 PRO A N 1
ATOM 587 C CA . PRO A 1 74 ? -20.766 -4.426 -7.965 1 95.38 74 PRO A CA 1
ATOM 588 C C . PRO A 1 74 ? -22.031 -3.715 -7.512 1 95.38 74 PRO A C 1
ATOM 590 O O . PRO A 1 74 ? -22.672 -3.023 -8.312 1 95.38 74 PRO A O 1
ATOM 593 N N . PRO A 1 75 ? -22.359 -3.92 -6.238 1 94.62 75 PRO A N 1
ATOM 594 C CA . PRO A 1 75 ? -23.484 -3.148 -5.707 1 94.62 75 PRO A CA 1
ATOM 595 C C . PRO A 1 75 ? -23.203 -1.646 -5.68 1 94.62 75 PRO A C 1
ATOM 597 O O . PRO A 1 75 ? -22.062 -1.229 -5.473 1 94.62 75 PRO A O 1
ATOM 600 N N . VAL A 1 76 ? -24.219 -0.904 -5.824 1 91.25 76 VAL A N 1
ATOM 601 C CA . VAL A 1 76 ? -24.094 0.549 -5.785 1 91.25 76 VAL A CA 1
ATOM 602 C C . VAL A 1 76 ? -24.156 1.033 -4.336 1 91.25 76 VAL A C 1
ATOM 604 O O . VAL A 1 76 ? -25.047 0.633 -3.578 1 91.25 76 VAL A O 1
ATOM 607 N N . THR A 1 77 ? -23.141 1.83 -4 1 89 77 THR A N 1
ATOM 608 C CA . THR A 1 77 ? -23.125 2.488 -2.699 1 89 77 THR A CA 1
ATOM 609 C C . THR A 1 77 ? -23.344 3.992 -2.854 1 89 77 THR A C 1
ATOM 611 O O . THR A 1 77 ? -22.625 4.648 -3.617 1 89 77 THR A O 1
ATOM 614 N N . GLU A 1 78 ? -24.297 4.684 -2.295 1 87.25 78 GLU A N 1
ATOM 615 C CA . GLU A 1 78 ? -24.719 6.062 -2.504 1 87.25 78 GLU A CA 1
ATOM 616 C C . GLU A 1 78 ? -23.688 7.051 -1.965 1 87.25 78 GLU A C 1
ATOM 618 O O . GLU A 1 78 ? -23.641 8.195 -2.406 1 87.25 78 GLU A O 1
ATOM 623 N N . ASP A 1 79 ? -22.672 6.754 -1.268 1 92.44 79 ASP A N 1
ATOM 624 C CA . ASP A 1 79 ? -21.672 7.625 -0.656 1 92.44 79 ASP A CA 1
ATOM 625 C C . ASP A 1 79 ? -22.328 8.742 0.15 1 92.44 79 ASP A C 1
ATOM 627 O O . ASP A 1 79 ? -22.062 9.922 -0.081 1 92.44 79 ASP A O 1
ATOM 631 N N . ASN A 1 80 ? -23.125 8.555 1.124 1 95.38 80 ASN A N 1
ATOM 632 C CA . ASN A 1 80 ? -23.875 9.516 1.923 1 95.38 80 ASN A CA 1
ATOM 633 C C . ASN A 1 80 ? -23.391 9.539 3.371 1 95.38 80 ASN A C 1
ATOM 635 O O . ASN A 1 80 ? -24.062 10.102 4.242 1 95.38 80 ASN A O 1
ATOM 639 N N . GLU A 1 81 ? -22.234 8.992 3.535 1 97.5 81 GLU A N 1
ATOM 640 C CA . GLU A 1 81 ? -21.688 8.969 4.891 1 97.5 81 GLU A CA 1
ATOM 641 C C . GLU A 1 81 ? -21.422 10.383 5.398 1 97.5 81 GLU A C 1
ATOM 643 O O . GLU A 1 81 ? -20.922 11.234 4.648 1 97.5 81 GLU A O 1
ATOM 648 N N . LYS A 1 82 ? -21.734 10.664 6.66 1 96.69 82 LYS A N 1
ATOM 649 C CA . LYS A 1 82 ? -21.531 11.992 7.23 1 96.69 82 LYS A CA 1
ATOM 650 C C . LYS A 1 82 ? -20.766 11.906 8.555 1 96.69 82 LYS A C 1
ATOM 652 O O . LYS A 1 82 ? -20.016 12.82 8.906 1 96.69 82 LYS A O 1
ATOM 657 N N . THR A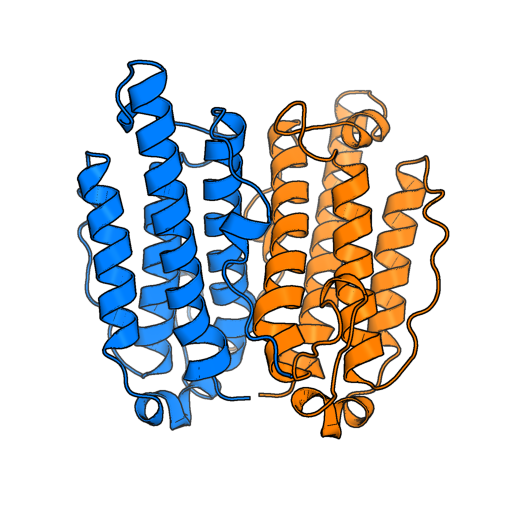 1 83 ? -20.953 10.844 9.234 1 98 83 THR A N 1
ATOM 658 C CA . THR A 1 83 ? -20.422 10.742 10.594 1 98 83 THR A CA 1
ATOM 659 C C . THR A 1 83 ? -19.297 9.719 10.656 1 98 83 THR A C 1
ATOM 661 O O . THR A 1 83 ? -19.156 8.891 9.75 1 98 83 THR A O 1
ATOM 664 N N . TRP A 1 84 ? -18.578 9.82 11.711 1 98.44 84 TRP A N 1
ATOM 665 C CA . TRP A 1 84 ? -17.547 8.828 11.984 1 98.44 84 TRP A CA 1
ATOM 666 C C . TRP A 1 84 ? -18.141 7.418 11.992 1 98.44 84 TRP A C 1
ATOM 668 O O . TRP A 1 84 ? -17.578 6.5 11.391 1 98.44 84 TRP A O 1
ATOM 678 N N . ALA A 1 85 ? -19.25 7.258 12.648 1 98.31 85 ALA A N 1
ATOM 679 C CA . ALA A 1 85 ? -19.922 5.969 12.734 1 98.31 85 ALA A CA 1
ATOM 680 C C . ALA A 1 85 ? -20.328 5.461 11.352 1 98.31 85 ALA A C 1
ATOM 682 O O . ALA A 1 85 ? -20.266 4.254 11.094 1 98.31 85 ALA A O 1
ATOM 683 N N . ASP A 1 86 ? -20.719 6.359 10.461 1 98.31 86 ASP A N 1
ATOM 684 C CA . ASP A 1 86 ? -21.078 5.98 9.102 1 98.31 86 ASP A CA 1
ATOM 685 C C . ASP A 1 86 ? -19.906 5.34 8.375 1 98.31 86 ASP A C 1
ATOM 687 O O . ASP A 1 86 ? -20.062 4.332 7.684 1 98.31 86 ASP A O 1
ATOM 691 N N . TYR A 1 87 ? -18.781 5.93 8.539 1 98.31 87 TYR A N 1
ATOM 692 C CA . TYR A 1 87 ? -17.609 5.434 7.848 1 98.31 87 TYR A CA 1
ATOM 693 C C . TYR A 1 87 ? -17.125 4.113 8.453 1 98.31 87 TYR A C 1
ATOM 695 O O . TYR A 1 87 ? -16.656 3.232 7.738 1 98.31 87 TYR A O 1
ATOM 703 N N . LYS A 1 88 ? -17.25 3.961 9.75 1 98.31 88 LYS A N 1
ATOM 704 C CA . LYS A 1 88 ? -16.969 2.67 10.375 1 98.31 88 LYS A CA 1
ATOM 705 C C . LYS A 1 88 ? -17.906 1.59 9.836 1 98.31 88 LYS A C 1
ATOM 707 O O . LYS A 1 88 ? -17.484 0.463 9.578 1 98.31 88 LYS A O 1
ATOM 712 N N . ALA A 1 89 ? -19.156 1.952 9.688 1 98.06 89 ALA A N 1
ATOM 713 C CA . ALA A 1 89 ? -20.141 1.015 9.164 1 98.06 89 ALA A CA 1
ATOM 714 C C . ALA A 1 89 ? -19.828 0.648 7.715 1 98.06 89 ALA A C 1
ATOM 716 O O . ALA A 1 89 ? -20.047 -0.494 7.297 1 98.06 89 ALA A O 1
ATOM 717 N N . ARG A 1 90 ? -19.438 1.606 6.988 1 97.75 90 ARG A N 1
ATOM 718 C CA . ARG A 1 90 ?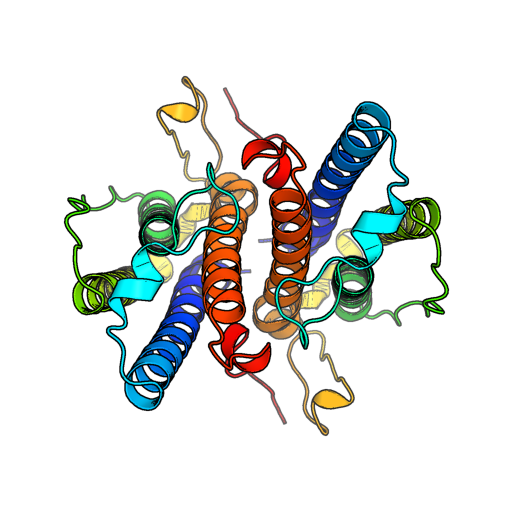 -19.062 1.354 5.598 1 97.75 90 ARG A CA 1
ATOM 719 C C . ARG A 1 90 ? -17.922 0.351 5.516 1 97.75 90 ARG A C 1
ATOM 721 O O . ARG A 1 90 ? -17.953 -0.561 4.684 1 97.75 90 ARG A O 1
ATOM 728 N N . LEU A 1 91 ? -16.875 0.562 6.309 1 98.19 91 LEU A N 1
ATOM 729 C CA . LEU A 1 91 ? -15.75 -0.368 6.359 1 98.19 91 LEU A CA 1
ATOM 730 C C . LEU A 1 91 ? -16.234 -1.774 6.707 1 98.19 91 LEU A C 1
ATOM 732 O O . LEU A 1 91 ? -15.836 -2.746 6.059 1 98.19 91 LEU A O 1
ATOM 736 N N . ALA A 1 92 ? -17.094 -1.868 7.703 1 98.31 92 ALA A N 1
ATOM 737 C CA . ALA A 1 92 ? -17.641 -3.156 8.125 1 98.31 92 ALA A CA 1
ATOM 738 C C . ALA A 1 92 ? -18.422 -3.82 7.004 1 98.31 92 ALA A C 1
ATOM 740 O O . ALA A 1 92 ? -18.328 -5.031 6.801 1 98.31 92 ALA A O 1
ATOM 741 N N . SER A 1 93 ? -19.172 -3.021 6.336 1 97.62 93 SER A N 1
ATOM 742 C CA . SER A 1 93 ? -20 -3.531 5.234 1 97.62 93 SER A CA 1
ATOM 743 C C . SER A 1 93 ? -19.125 -4.078 4.109 1 97.62 93 SER A C 1
ATOM 745 O O . SER A 1 93 ? -19.422 -5.121 3.531 1 97.62 93 SER A O 1
ATOM 747 N N . ALA A 1 94 ? -18.078 -3.381 3.771 1 97.88 94 ALA A N 1
ATOM 748 C CA . ALA A 1 94 ? -17.172 -3.836 2.725 1 97.88 94 ALA A CA 1
ATOM 749 C C . ALA A 1 94 ? -16.516 -5.164 3.105 1 97.88 94 ALA A C 1
ATOM 751 O O . ALA A 1 94 ? -16.391 -6.062 2.271 1 97.88 94 ALA A O 1
ATOM 752 N N . ILE A 1 95 ? -16.094 -5.266 4.359 1 98.25 95 ILE A N 1
ATOM 753 C CA . ILE A 1 95 ? -15.492 -6.5 4.859 1 98.25 95 ILE A CA 1
ATOM 754 C C . ILE A 1 95 ? -16.484 -7.648 4.715 1 98.25 95 ILE A C 1
ATOM 756 O O . ILE A 1 95 ? -16.156 -8.703 4.164 1 98.25 95 ILE A O 1
ATOM 760 N N . SER A 1 96 ? -17.734 -7.414 5.148 1 98.19 96 SER A N 1
ATOM 761 C CA . SER A 1 96 ? -18.766 -8.43 5.07 1 98.19 96 SER A CA 1
ATOM 762 C C . SER A 1 96 ? -19.047 -8.836 3.627 1 98.19 96 SER A C 1
ATOM 764 O O . SER A 1 96 ? -19.281 -10.016 3.338 1 98.19 96 SER A O 1
ATOM 766 N N . TYR A 1 97 ? -19.094 -7.887 2.762 1 97.75 97 TYR A N 1
ATOM 767 C CA . TYR A 1 97 ? -19.328 -8.156 1.348 1 97.75 97 TYR A CA 1
ATOM 768 C C . TYR A 1 97 ? -18.25 -9.078 0.781 1 97.75 97 TYR A C 1
ATOM 770 O O . TYR A 1 97 ? -18.562 -10.078 0.128 1 97.75 97 TYR A O 1
ATOM 778 N N . ILE A 1 98 ? -16.984 -8.797 1.021 1 97.12 98 ILE A N 1
ATOM 779 C CA . ILE A 1 98 ? -15.883 -9.609 0.521 1 97.12 98 ILE A CA 1
ATOM 780 C C . ILE A 1 98 ? -15.977 -11.016 1.101 1 97.12 98 ILE A C 1
ATOM 782 O O . ILE A 1 98 ? -15.805 -12.008 0.381 1 97.12 98 ILE A O 1
ATOM 786 N N . GLU A 1 99 ? -16.297 -11.062 2.344 1 96.12 99 GLU A N 1
ATOM 787 C CA . GLU A 1 99 ? -16.328 -12.344 3.047 1 96.12 99 GLU A CA 1
ATOM 788 C C . GLU A 1 99 ? -17.516 -13.188 2.611 1 96.12 99 GLU A C 1
ATOM 790 O O . GLU A 1 99 ? -17.562 -14.383 2.898 1 96.12 99 GLU A O 1
ATOM 795 N N . SER A 1 100 ? -18.422 -12.609 1.907 1 97.19 100 SER A N 1
ATOM 796 C CA . SER A 1 100 ? -19.578 -13.344 1.419 1 97.19 100 SER A CA 1
ATOM 797 C C . SER A 1 100 ? -19.234 -14.164 0.179 1 97.19 100 SER A C 1
ATOM 799 O O . SER A 1 100 ? -20 -15.039 -0.227 1 97.19 100 SER A O 1
ATOM 801 N N . PHE A 1 101 ? -18.125 -13.953 -0.423 1 96.75 101 PHE A N 1
ATOM 802 C CA . PHE A 1 101 ? -17.719 -14.688 -1.618 1 96.75 101 PHE A CA 1
ATOM 803 C C . PHE A 1 101 ? -17.078 -16.016 -1.249 1 96.75 101 PHE A C 1
ATOM 805 O O . PHE A 1 101 ? -16.469 -16.156 -0.184 1 96.75 101 PHE A O 1
ATOM 812 N N . LYS A 1 102 ? -17.266 -16.969 -2.164 1 95.25 102 LYS A N 1
ATOM 813 C CA . LYS A 1 102 ? -16.578 -18.266 -2.062 1 95.25 102 LYS A CA 1
ATOM 814 C C . LYS A 1 102 ? -15.391 -18.328 -3.016 1 95.25 102 LYS A C 1
ATOM 816 O O . LYS A 1 102 ? -15.445 -17.812 -4.129 1 95.25 102 LYS A O 1
ATOM 821 N N . PRO A 1 103 ? -14.328 -18.969 -2.537 1 93.81 103 PRO A N 1
ATOM 822 C CA . PRO A 1 103 ? -13.117 -19.047 -3.367 1 93.81 103 PRO A CA 1
ATOM 823 C C . PRO A 1 103 ? -13.414 -19.547 -4.781 1 93.81 103 PRO A C 1
ATOM 825 O O . PRO A 1 103 ? -12.773 -19.094 -5.738 1 93.81 103 PRO A O 1
ATOM 828 N N . GLU A 1 104 ? -14.352 -20.422 -4.945 1 94.62 104 GLU A N 1
ATOM 829 C CA . GLU A 1 104 ? -14.664 -21.031 -6.234 1 94.62 104 GLU A CA 1
ATOM 830 C C . GLU A 1 104 ? -15.172 -20 -7.23 1 94.62 104 GLU A C 1
ATOM 832 O O . GLU A 1 104 ? -15.086 -20.203 -8.445 1 94.62 104 GLU A O 1
ATOM 837 N N . GLN A 1 105 ? -15.703 -18.922 -6.758 1 95.56 105 GLN A N 1
ATOM 838 C CA . GLN A 1 105 ? -16.25 -17.859 -7.609 1 95.56 105 GLN A CA 1
ATOM 839 C C . GLN A 1 105 ? -15.125 -17.125 -8.344 1 95.56 105 GLN A C 1
ATOM 841 O O . GLN A 1 105 ? -15.391 -16.359 -9.266 1 95.56 105 GLN A O 1
ATOM 846 N N . PHE A 1 106 ? -13.898 -17.438 -7.996 1 95.38 106 PHE A N 1
ATOM 847 C CA . PHE A 1 106 ? -12.766 -16.734 -8.578 1 95.38 106 PHE A CA 1
ATOM 848 C C . PHE A 1 106 ? -11.953 -17.672 -9.469 1 95.38 106 PHE A C 1
ATOM 850 O O . PHE A 1 106 ? -10.789 -17.391 -9.773 1 95.38 106 PHE A O 1
ATOM 857 N N . ALA A 1 107 ? -12.484 -18.766 -9.859 1 92.88 107 ALA A N 1
ATOM 858 C CA . ALA A 1 107 ? -11.781 -19.766 -10.648 1 92.88 107 ALA A CA 1
ATOM 859 C C . ALA A 1 107 ? -11.258 -19.188 -11.953 1 92.88 107 ALA A C 1
ATOM 861 O O . ALA A 1 107 ? -10.172 -19.547 -12.414 1 92.88 107 ALA A O 1
ATOM 862 N N . ASN A 1 108 ? -12.031 -18.25 -12.539 1 92.75 108 ASN A N 1
ATOM 863 C CA . ASN A 1 108 ? -11.633 -17.672 -13.812 1 92.75 108 ASN A CA 1
ATOM 864 C C . ASN A 1 108 ? -11.234 -16.203 -13.656 1 92.75 108 ASN A C 1
ATOM 866 O O . ASN A 1 108 ? -11.234 -15.445 -14.633 1 92.75 108 ASN A O 1
ATOM 870 N N . ALA A 1 109 ? -10.883 -15.773 -12.445 1 94.19 109 ALA A N 1
ATOM 871 C CA . ALA A 1 109 ? -10.648 -14.375 -12.102 1 94.19 109 ALA A CA 1
ATOM 872 C C . ALA A 1 109 ? -9.539 -13.781 -12.969 1 94.19 109 ALA A C 1
ATOM 874 O O . ALA A 1 109 ? -9.648 -12.641 -13.422 1 94.19 109 ALA A O 1
ATOM 875 N N . ALA A 1 110 ? -8.555 -14.539 -13.203 1 92.44 110 ALA A N 1
ATOM 876 C CA . ALA A 1 110 ? -7.387 -14.023 -13.914 1 92.44 110 ALA A CA 1
ATOM 877 C C . ALA A 1 110 ? -7.738 -13.656 -15.352 1 92.44 110 ALA A C 1
ATOM 879 O O . ALA A 1 110 ? -7.148 -12.734 -15.922 1 92.44 110 ALA A O 1
ATOM 880 N N . GLU A 1 111 ? -8.727 -14.289 -15.883 1 93.88 111 GLU A N 1
ATOM 881 C CA . GLU A 1 111 ? -8.984 -14.18 -17.312 1 93.88 111 GLU A CA 1
ATOM 882 C C . GLU A 1 111 ? -10.172 -13.258 -17.594 1 93.88 111 GLU A C 1
ATOM 884 O O . GLU A 1 111 ? -10.438 -12.906 -18.734 1 93.88 111 GLU A O 1
ATOM 889 N N . VAL A 1 112 ? -10.836 -12.922 -16.547 1 95.12 112 VAL A N 1
ATOM 890 C CA . VAL A 1 112 ? -11.953 -12 -16.734 1 95.12 112 VAL A CA 1
ATOM 891 C C . VAL A 1 112 ? -11.461 -10.719 -17.406 1 95.12 112 VAL A C 1
ATOM 893 O O . VAL A 1 112 ? -10.352 -10.266 -17.141 1 95.12 112 VAL A O 1
ATOM 896 N N . LYS A 1 113 ? -12.344 -10.164 -18.344 1 96.38 113 LYS A N 1
ATOM 897 C CA . LYS A 1 113 ? -12.062 -8.875 -18.969 1 96.38 113 LYS A CA 1
ATOM 898 C C . LYS A 1 113 ? -12.75 -7.742 -18.203 1 96.38 113 LYS A C 1
ATOM 900 O O . LYS A 1 113 ? -13.984 -7.695 -18.141 1 96.38 113 LYS A O 1
ATOM 905 N N . VAL A 1 114 ? -11.961 -6.906 -17.578 1 96.31 114 VAL A N 1
ATOM 906 C CA . VAL A 1 114 ? -12.5 -5.77 -16.828 1 96.31 114 VAL A CA 1
ATOM 907 C C . VAL A 1 114 ? -12.453 -4.52 -17.703 1 96.31 114 VAL A C 1
ATOM 909 O O . VAL A 1 114 ? -11.383 -4.094 -18.141 1 96.31 114 VAL A O 1
ATOM 912 N N . SER A 1 115 ? -13.602 -3.971 -17.922 1 95 115 SER A N 1
ATOM 913 C CA . SER A 1 115 ? -13.75 -2.746 -18.703 1 95 115 SER A CA 1
ATOM 914 C C . SER A 1 115 ? -14.383 -1.634 -17.859 1 95 115 SER A C 1
ATOM 916 O O . SER A 1 115 ? -15.5 -1.78 -17.375 1 95 115 SER A O 1
ATOM 918 N N . LEU A 1 116 ? -13.633 -0.628 -17.688 1 92.06 116 LEU A N 1
ATOM 919 C CA . LEU A 1 116 ? -14.133 0.544 -16.969 1 92.06 116 LEU A CA 1
ATOM 920 C C . LEU A 1 116 ? -14.273 1.732 -17.922 1 92.06 116 LEU A C 1
ATOM 922 O O . LEU A 1 116 ? -13.609 1.789 -18.953 1 92.06 116 LEU A O 1
ATOM 926 N N . LYS A 1 117 ? -15.117 2.635 -17.562 1 89.75 117 LYS A N 1
ATOM 927 C CA . LYS A 1 117 ? -15.328 3.826 -18.375 1 89.75 117 LYS A CA 1
ATOM 928 C C . LYS A 1 117 ? -14.023 4.578 -18.594 1 89.75 117 LYS A C 1
ATOM 930 O O . LYS A 1 117 ? -13.766 5.07 -19.703 1 89.75 117 LYS A O 1
ATOM 935 N N . SER A 1 118 ? -13.242 4.555 -17.609 1 88.06 118 SER A N 1
ATOM 936 C CA . SER A 1 118 ? -11.992 5.305 -17.656 1 88.06 118 SER A CA 1
ATOM 937 C C . SER A 1 118 ? -10.992 4.652 -18.609 1 88.06 118 SER A C 1
ATOM 939 O O . SER A 1 118 ? -9.984 5.258 -18.969 1 88.06 118 SER A O 1
ATOM 941 N N . PHE A 1 119 ? -11.219 3.428 -19.016 1 92.38 119 PHE A N 1
ATOM 942 C CA . PHE A 1 119 ? -10.297 2.719 -19.891 1 92.38 119 PHE A CA 1
ATOM 943 C C . PHE A 1 119 ? -10.578 3.057 -21.359 1 92.38 119 PHE A C 1
ATOM 945 O O . PHE A 1 119 ? -9.859 2.602 -22.25 1 92.38 119 PHE A O 1
ATOM 952 N N . LYS A 1 120 ? -11.523 3.84 -21.672 1 92.44 120 LYS A N 1
ATOM 953 C CA . LYS A 1 120 ? -11.82 4.379 -22.984 1 92.44 120 LYS A CA 1
ATOM 954 C C . LYS A 1 120 ? -11.914 3.266 -24.031 1 92.44 120 LYS A C 1
ATOM 956 O O . LYS A 1 120 ? -11.25 3.328 -25.078 1 92.44 120 LYS A O 1
ATOM 961 N N . GLY A 1 121 ? -12.656 2.33 -23.75 1 93.88 121 GLY A N 1
ATOM 962 C CA . GLY A 1 121 ? -12.945 1.261 -24.703 1 93.88 121 GLY A CA 1
ATOM 963 C C . GLY A 1 121 ? -11.953 0.114 -24.625 1 93.88 121 GLY A C 1
ATOM 964 O O . GLY A 1 121 ? -12.094 -0.882 -25.344 1 93.88 121 GLY A O 1
ATOM 965 N N . LYS A 1 122 ? -11.016 0.205 -23.766 1 97 122 LYS A N 1
ATOM 966 C CA . LYS A 1 122 ? -10.031 -0.859 -23.562 1 97 122 LYS A CA 1
ATOM 967 C C . LYS A 1 122 ? -10.375 -1.684 -22.328 1 97 122 LYS A C 1
ATOM 969 O O . LYS A 1 122 ? -11.344 -1.389 -21.625 1 97 122 LYS A O 1
ATOM 974 N N . TYR A 1 123 ? -9.633 -2.801 -22.25 1 97.5 123 TYR A N 1
ATOM 975 C CA . TYR A 1 123 ? -9.875 -3.621 -21.078 1 97.5 123 TYR A CA 1
ATOM 976 C C . TYR A 1 123 ? -8.562 -4.098 -20.469 1 97.5 123 TYR A C 1
ATOM 978 O O . TYR A 1 123 ? -7.5 -3.953 -21.062 1 97.5 123 TYR A O 1
ATOM 986 N N . MET A 1 124 ? -8.633 -4.531 -19.234 1 96.75 124 MET A N 1
ATOM 987 C CA . MET A 1 124 ? -7.555 -5.262 -18.578 1 96.75 124 MET A CA 1
ATOM 988 C C . MET A 1 124 ? -7.996 -6.676 -18.219 1 96.75 124 MET A C 1
ATOM 990 O O . MET A 1 124 ? -9.172 -6.91 -17.938 1 96.75 124 MET A O 1
ATOM 994 N N . THR A 1 125 ? -7.02 -7.617 -18.297 1 95.31 125 THR A N 1
ATOM 995 C CA . THR A 1 125 ? -7.34 -8.922 -17.719 1 95.31 125 THR A CA 1
ATOM 996 C C . THR A 1 125 ? -7.574 -8.797 -16.219 1 95.31 125 THR A C 1
ATOM 998 O O . THR A 1 125 ? -7.066 -7.875 -15.578 1 95.31 125 THR A O 1
ATOM 1001 N N . GLY A 1 126 ? -8.375 -9.719 -15.672 1 94.94 126 GLY A N 1
ATOM 1002 C CA . GLY A 1 126 ? -8.586 -9.719 -14.227 1 94.94 126 GLY A CA 1
ATOM 1003 C C . GLY A 1 126 ? -7.297 -9.727 -13.438 1 94.94 126 GLY A C 1
ATOM 1004 O O . GLY A 1 126 ? -7.184 -9.039 -12.414 1 94.94 126 GLY A O 1
ATOM 1005 N N . HIS A 1 127 ? -6.398 -10.445 -13.922 1 92.94 127 HIS A N 1
ATOM 1006 C CA . HIS A 1 127 ? -5.086 -10.508 -13.289 1 92.94 127 HIS A CA 1
ATOM 1007 C C . HIS A 1 127 ? -4.418 -9.141 -13.266 1 92.94 127 HIS A C 1
ATOM 1009 O O . HIS A 1 127 ? -4.016 -8.664 -12.203 1 92.94 127 HIS A O 1
ATOM 1015 N N . ASP A 1 128 ? -4.336 -8.539 -14.383 1 92.75 128 ASP A N 1
ATOM 1016 C CA . ASP A 1 128 ? -3.662 -7.246 -14.484 1 92.75 128 ASP A CA 1
ATOM 1017 C C . ASP A 1 128 ? -4.418 -6.172 -13.703 1 92.75 128 ASP A C 1
ATOM 1019 O O . ASP A 1 128 ? -3.807 -5.305 -13.078 1 92.75 128 ASP A O 1
ATOM 1023 N N . PHE A 1 129 ? -5.684 -6.309 -13.805 1 95.62 129 PHE A N 1
ATOM 1024 C CA . PHE A 1 129 ? -6.535 -5.371 -13.086 1 95.62 129 PHE A CA 1
ATOM 1025 C C . PHE A 1 129 ? -6.242 -5.418 -11.586 1 95.62 129 PHE A C 1
ATOM 1027 O O . PHE A 1 129 ? -6.07 -4.379 -10.953 1 95.62 129 PHE A O 1
ATOM 1034 N N . LEU A 1 130 ? -6.156 -6.559 -11.086 1 94.5 130 LEU A N 1
ATOM 1035 C CA . LEU A 1 130 ? -5.953 -6.742 -9.648 1 94.5 130 LEU A CA 1
ATOM 1036 C C . LEU A 1 130 ? -4.543 -6.328 -9.242 1 94.5 130 LEU A C 1
ATOM 1038 O O . LEU A 1 130 ? -4.367 -5.539 -8.312 1 94.5 130 LEU A O 1
ATOM 1042 N N . ILE A 1 131 ? -3.555 -6.715 -9.984 1 92 131 ILE A N 1
ATOM 1043 C CA . ILE A 1 131 ? -2.154 -6.609 -9.586 1 92 131 ILE A CA 1
ATOM 1044 C C . ILE A 1 131 ? -1.637 -5.207 -9.883 1 92 131 ILE A C 1
ATOM 1046 O O . ILE A 1 131 ? -0.885 -4.633 -9.094 1 92 131 ILE A O 1
ATOM 1050 N N . CYS A 1 132 ? -2.096 -4.605 -10.938 1 92.56 132 CYS A N 1
ATOM 1051 C CA . CYS A 1 132 ? -1.475 -3.371 -11.406 1 92.56 132 CYS A CA 1
ATOM 1052 C C . CYS A 1 132 ? -2.293 -2.154 -10.984 1 92.56 132 CYS A C 1
ATOM 1054 O O . CYS A 1 132 ? -1.772 -1.038 -10.938 1 92.56 132 CYS A O 1
ATOM 1056 N N . ARG A 1 133 ? -3.484 -2.418 -10.719 1 94.19 133 ARG A N 1
ATOM 1057 C CA . ARG A 1 133 ? -4.332 -1.257 -10.469 1 94.19 133 ARG A CA 1
ATOM 1058 C C . ARG A 1 133 ? -4.996 -1.35 -9.094 1 94.19 133 ARG A C 1
ATOM 1060 O O . ARG A 1 133 ? -4.785 -0.491 -8.242 1 94.19 133 ARG A O 1
ATOM 1067 N N . GLN A 1 134 ? -5.781 -2.381 -8.891 1 95.31 134 GLN A N 1
ATOM 1068 C CA . GLN A 1 134 ? -6.676 -2.395 -7.734 1 95.31 134 GLN A CA 1
ATOM 1069 C C . GLN A 1 134 ? -5.891 -2.553 -6.434 1 95.31 134 GLN A C 1
ATOM 1071 O O . GLN A 1 134 ? -6.168 -1.864 -5.449 1 95.31 134 GLN A O 1
ATOM 1076 N N . SER A 1 135 ? -4.957 -3.488 -6.453 1 94.44 135 SER A N 1
ATOM 1077 C CA . SER A 1 135 ? -4.188 -3.723 -5.234 1 94.44 135 SER A CA 1
ATOM 1078 C C . SER A 1 135 ? -3.355 -2.5 -4.863 1 94.44 135 SER A C 1
ATOM 1080 O O . SER A 1 135 ? -3.453 -1.994 -3.742 1 94.44 135 SER A O 1
ATOM 1082 N N . PRO A 1 136 ? -2.596 -1.922 -5.797 1 95.44 136 PRO A N 1
ATOM 1083 C CA . PRO A 1 136 ? -1.851 -0.708 -5.457 1 95.44 136 PRO A CA 1
ATOM 1084 C C . PRO A 1 136 ? -2.76 0.446 -5.043 1 95.44 136 PRO A C 1
ATOM 1086 O O . PRO A 1 136 ? -2.441 1.182 -4.105 1 95.44 136 PRO A O 1
ATOM 1089 N N . ASN A 1 137 ? -3.871 0.568 -5.68 1 97.12 137 ASN A N 1
ATOM 1090 C CA . ASN A 1 137 ? -4.816 1.631 -5.352 1 97.12 137 ASN A CA 1
ATOM 1091 C C . ASN A 1 137 ? -5.375 1.467 -3.939 1 97.12 137 ASN A C 1
ATOM 1093 O O . ASN A 1 137 ? -5.469 2.438 -3.188 1 97.12 137 ASN A O 1
ATOM 1097 N N . PHE A 1 138 ? -5.75 0.243 -3.66 1 98.19 138 PHE A N 1
ATOM 1098 C CA . PHE A 1 138 ? -6.266 -0.08 -2.334 1 98.19 138 PHE A CA 1
ATOM 1099 C C . PHE A 1 138 ? -5.25 0.276 -1.257 1 98.19 138 PHE A C 1
ATOM 1101 O O . PHE A 1 138 ? -5.574 0.974 -0.295 1 98.19 138 PHE A O 1
ATOM 1108 N N . HIS A 1 139 ? -4.023 -0.074 -1.421 1 97.44 139 HIS A N 1
ATOM 1109 C CA . HIS A 1 139 ? -2.986 0.177 -0.427 1 97.44 139 HIS A CA 1
ATOM 1110 C C . HIS A 1 139 ? -2.674 1.665 -0.322 1 97.44 139 HIS A C 1
ATOM 1112 O O . HIS A 1 139 ? -2.355 2.162 0.762 1 97.44 139 HIS A O 1
ATOM 1118 N N . PHE A 1 140 ? -2.762 2.332 -1.444 1 98.56 140 PHE A N 1
ATOM 1119 C CA . PHE A 1 140 ? -2.539 3.773 -1.419 1 98.56 140 PHE A CA 1
ATOM 1120 C C . PHE A 1 140 ? -3.479 4.449 -0.426 1 98.56 140 PHE A C 1
ATOM 1122 O O . PHE A 1 140 ? -3.039 5.238 0.412 1 98.56 140 PHE A O 1
ATOM 1129 N N . HIS A 1 141 ? -4.676 4.078 -0.482 1 98.75 141 HIS A N 1
ATOM 1130 C CA . HIS A 1 141 ? -5.684 4.77 0.314 1 98.75 141 HIS A CA 1
ATOM 1131 C C . HIS A 1 141 ? -5.672 4.285 1.761 1 98.75 141 HIS A C 1
ATOM 1133 O O . HIS A 1 141 ? -5.938 5.059 2.682 1 98.75 141 HIS A O 1
ATOM 1139 N N . VAL A 1 142 ? -5.371 3.031 1.979 1 98.69 142 VAL A N 1
ATOM 1140 C CA . VAL A 1 142 ? -5.246 2.525 3.342 1 98.69 142 VAL A CA 1
ATOM 1141 C C . VAL A 1 142 ? -4.094 3.23 4.055 1 98.69 142 VAL A C 1
ATOM 1143 O O . VAL A 1 142 ? -4.258 3.734 5.168 1 98.69 142 VAL A O 1
ATOM 1146 N N . VAL A 1 143 ? -2.969 3.285 3.377 1 98.62 143 VAL A N 1
ATOM 1147 C CA . VAL A 1 143 ? -1.775 3.871 3.98 1 98.62 143 VAL A CA 1
ATOM 1148 C C . VAL A 1 143 ? -1.976 5.375 4.168 1 98.62 143 VAL A C 1
ATOM 1150 O O . VAL A 1 143 ? -1.556 5.941 5.18 1 98.62 143 VAL A O 1
ATOM 1153 N N . THR A 1 144 ? -2.596 6.023 3.199 1 98.69 144 THR A N 1
ATOM 1154 C CA . THR A 1 144 ? -2.865 7.449 3.33 1 98.69 144 THR A CA 1
ATOM 1155 C C . THR A 1 144 ? -3.803 7.715 4.504 1 98.69 144 THR A C 1
ATOM 1157 O O . THR A 1 144 ? -3.598 8.664 5.27 1 98.69 144 THR A O 1
ATOM 1160 N N . ALA A 1 145 ? -4.82 6.859 4.656 1 98.75 145 ALA A N 1
ATOM 1161 C CA . ALA A 1 145 ? -5.699 6.984 5.812 1 98.75 145 ALA A CA 1
ATOM 1162 C C . ALA A 1 145 ? -4.918 6.844 7.117 1 98.75 145 ALA A C 1
ATOM 1164 O O . ALA A 1 145 ? -5.09 7.641 8.039 1 98.75 145 ALA A O 1
ATOM 1165 N N . TYR A 1 146 ? -4.059 5.852 7.176 1 98.56 146 TYR A N 1
ATOM 1166 C CA . TYR A 1 146 ? -3.178 5.664 8.328 1 98.56 146 TYR A CA 1
ATOM 1167 C C . TYR A 1 146 ? -2.354 6.914 8.594 1 98.56 146 TYR A C 1
ATOM 1169 O O . TYR A 1 146 ? -2.297 7.398 9.727 1 98.56 146 TYR A O 1
ATOM 1177 N N . ASN A 1 147 ? -1.754 7.426 7.527 1 98.5 147 ASN A N 1
ATOM 1178 C CA . ASN A 1 147 ? -0.855 8.57 7.645 1 98.5 147 ASN A CA 1
ATOM 1179 C C . ASN A 1 147 ? -1.591 9.812 8.133 1 98.5 147 ASN A C 1
ATOM 1181 O O . ASN A 1 147 ? -1.045 10.602 8.914 1 98.5 147 ASN A O 1
ATOM 1185 N N . LEU A 1 148 ? -2.801 9.984 7.68 1 98.44 148 LEU A N 1
ATOM 1186 C CA . LEU A 1 148 ? -3.596 11.141 8.094 1 98.44 148 LEU A CA 1
ATOM 1187 C C . LEU A 1 148 ? -3.91 11.07 9.586 1 98.44 148 LEU A C 1
ATOM 1189 O O . LEU A 1 148 ? -3.811 12.078 10.289 1 98.44 148 LEU A O 1
ATOM 1193 N N . LEU A 1 149 ? -4.242 9.883 10.039 1 98.38 149 LEU A N 1
ATOM 1194 C CA . LEU A 1 149 ? -4.523 9.727 11.469 1 98.38 149 LEU A CA 1
ATOM 1195 C C . LEU A 1 149 ? -3.258 9.93 12.289 1 98.38 149 LEU A C 1
ATOM 1197 O O . LEU A 1 149 ? -3.299 10.555 13.352 1 98.38 149 LEU A O 1
ATOM 1201 N N . ARG A 1 150 ? -2.168 9.391 11.789 1 97.06 150 ARG A N 1
ATOM 1202 C CA . ARG A 1 150 ? -0.891 9.586 12.469 1 97.06 150 ARG A CA 1
ATOM 1203 C C . ARG A 1 150 ? -0.528 11.062 12.539 1 97.06 150 ARG A C 1
ATOM 1205 O O . ARG A 1 150 ? -0.093 11.555 13.586 1 97.06 150 ARG A O 1
ATOM 1212 N N . GLN A 1 151 ? -0.741 11.719 11.461 1 95.38 151 GLN A N 1
ATOM 1213 C CA . GLN A 1 151 ? -0.502 13.156 11.43 1 95.38 151 GLN A CA 1
ATOM 1214 C C . GLN A 1 151 ? -1.413 13.891 12.414 1 95.38 151 GLN A C 1
ATOM 1216 O O . GLN A 1 151 ? -1.018 14.898 13 1 95.38 151 GLN A O 1
ATOM 1221 N N . GLY A 1 152 ? -2.568 13.359 12.602 1 95.75 152 GLY A N 1
ATOM 1222 C CA . GLY A 1 152 ? -3.527 13.922 13.531 1 95.75 152 GLY A CA 1
ATOM 1223 C C . GLY A 1 152 ? -3.195 13.625 14.984 1 95.75 152 GLY A C 1
ATOM 1224 O O . GLY A 1 152 ? -3.893 14.086 15.891 1 95.75 152 GLY A O 1
ATOM 1225 N N . GLY A 1 153 ? -2.197 12.844 15.227 1 96.56 153 GLY A N 1
ATOM 1226 C CA . GLY A 1 153 ? -1.721 12.609 16.578 1 96.56 153 GLY A CA 1
ATOM 1227 C C . GLY A 1 153 ? -2.123 11.25 17.125 1 96.56 153 GLY A C 1
ATOM 1228 O O . GLY A 1 153 ? -1.794 10.914 18.266 1 96.56 153 GLY A O 1
ATOM 1229 N N . VAL A 1 154 ? -2.859 10.508 16.312 1 97.88 154 VAL A N 1
ATOM 1230 C CA . VAL A 1 154 ? -3.285 9.188 16.766 1 97.88 154 VAL A CA 1
ATOM 1231 C C . VAL A 1 154 ? -2.064 8.289 16.953 1 97.88 154 VAL A C 1
ATOM 1233 O O . VAL A 1 154 ? -1.176 8.25 16.109 1 97.88 154 VAL A O 1
ATOM 1236 N N . GLU A 1 155 ? -1.977 7.57 18.047 1 96.31 155 GLU A N 1
ATOM 1237 C CA . GLU A 1 155 ? -0.833 6.727 18.391 1 96.31 155 GLU A CA 1
ATOM 1238 C C . GLU A 1 155 ? -0.958 5.348 17.75 1 96.31 155 GLU A C 1
ATOM 1240 O O . GLU A 1 155 ? -1.32 4.375 18.422 1 96.31 155 GLU A O 1
ATOM 1245 N N . VAL A 1 156 ? -0.676 5.285 16.516 1 96.75 156 VAL A N 1
ATOM 1246 C CA . VAL A 1 156 ? -0.673 4.031 15.773 1 96.75 156 VAL A CA 1
ATOM 1247 C C . VAL A 1 156 ? 0.732 3.746 15.25 1 96.75 156 VAL A C 1
ATOM 1249 O O . VAL A 1 156 ? 1.525 4.668 15.047 1 96.75 156 VAL A O 1
ATOM 1252 N N . GLY A 1 157 ? 1.067 2.486 15.188 1 95.44 157 GLY A N 1
ATOM 1253 C CA . GLY A 1 157 ? 2.352 2.059 14.648 1 95.44 157 GLY A CA 1
ATOM 1254 C C . GLY A 1 157 ? 2.225 1 13.57 1 95.44 157 GLY A C 1
ATOM 1255 O O . GLY A 1 157 ? 1.115 0.656 13.156 1 95.44 157 GLY A O 1
ATOM 1256 N N . LYS A 1 158 ? 3.352 0.479 13.148 1 93.44 158 LYS A N 1
ATOM 1257 C CA . LYS A 1 158 ? 3.416 -0.497 12.07 1 93.44 158 LYS A CA 1
ATOM 1258 C C . LYS A 1 158 ? 2.682 -1.782 12.438 1 93.44 158 LYS A C 1
ATOM 1260 O O . LYS A 1 158 ? 2.055 -2.414 11.586 1 93.44 158 LYS A O 1
ATOM 1265 N N . GLY A 1 159 ? 2.768 -2.137 13.602 1 94.88 159 GLY A N 1
ATOM 1266 C CA . GLY A 1 159 ? 2.061 -3.32 14.062 1 94.88 159 GLY A CA 1
ATOM 1267 C C . GLY A 1 159 ? 0.555 -3.215 13.906 1 94.88 159 GLY A C 1
ATOM 1268 O O . GLY A 1 159 ? -0.122 -4.215 13.672 1 94.88 159 GLY A O 1
ATOM 1269 N N . ASP A 1 160 ? -0.019 -1.98 14.078 1 96.88 160 ASP A N 1
ATOM 1270 C CA . ASP A 1 160 ? -1.446 -1.769 13.867 1 96.88 160 ASP A CA 1
ATOM 1271 C C . ASP A 1 160 ? -1.809 -1.924 12.391 1 96.88 160 ASP A C 1
ATOM 1273 O O . ASP A 1 160 ? -2.865 -2.463 12.055 1 96.88 160 ASP A O 1
ATOM 1277 N N . TYR A 1 161 ? -0.928 -1.478 11.586 1 96.88 161 TYR A N 1
ATOM 1278 C CA . TYR A 1 161 ? -1.142 -1.525 10.141 1 96.88 161 TYR A CA 1
ATOM 1279 C C . TYR A 1 161 ? -1.06 -2.957 9.625 1 96.88 161 TYR A C 1
ATOM 1281 O O . TYR A 1 161 ? -1.941 -3.41 8.891 1 96.88 161 TYR A O 1
ATOM 1289 N N . LEU A 1 162 ? -0.054 -3.688 10.023 1 95.44 162 LEU A N 1
ATOM 1290 C CA . LEU A 1 162 ? 0.17 -5.043 9.523 1 95.44 162 LEU A CA 1
ATOM 1291 C C . LEU A 1 162 ? -0.79 -6.027 10.18 1 95.44 162 LEU A C 1
ATOM 1293 O O . LEU A 1 162 ? -1.186 -7.02 9.562 1 95.44 162 LEU A O 1
ATOM 1297 N N . GLY A 1 163 ? -1.125 -5.73 11.43 1 93.88 163 GLY A N 1
ATOM 1298 C CA . GLY A 1 163 ? -1.948 -6.676 12.164 1 93.88 163 GLY A CA 1
ATOM 1299 C C . GLY A 1 163 ? -1.2 -7.93 12.57 1 93.88 163 GLY A C 1
ATOM 1300 O O . GLY A 1 163 ? 0.032 -7.965 12.531 1 93.88 163 GLY A O 1
ATOM 1301 N N . ALA A 1 164 ? -1.96 -8.898 13.047 1 91.06 164 ALA A N 1
ATOM 1302 C CA . ALA A 1 164 ? -1.394 -10.172 13.484 1 91.06 164 ALA A CA 1
ATOM 1303 C C . ALA A 1 164 ? -0.779 -10.93 12.312 1 91.06 164 ALA A C 1
ATOM 1305 O O . ALA A 1 164 ? -1.354 -10.977 11.219 1 91.06 164 ALA A O 1
ATOM 1306 N N . LEU A 1 165 ? 0.41 -11.469 12.5 1 92.75 165 LEU A N 1
ATOM 1307 C CA . LEU A 1 165 ? 1.104 -12.242 11.477 1 92.75 165 LEU A CA 1
ATOM 1308 C C . LEU A 1 165 ? 0.936 -13.734 11.711 1 92.75 165 LEU A C 1
ATOM 1310 O O . LEU A 1 165 ? 0.952 -14.195 12.859 1 92.75 165 LEU A O 1
ATOM 1314 N N . PRO A 1 166 ? 0.776 -14.477 10.672 1 93.19 166 PRO A N 1
ATOM 1315 C CA . PRO A 1 166 ? 0.591 -15.922 10.805 1 93.19 166 PRO A CA 1
ATOM 1316 C C . PRO A 1 166 ? 1.905 -16.672 11.031 1 93.19 166 PRO A C 1
ATOM 1318 O O . PRO A 1 166 ? 2.322 -17.469 10.188 1 93.19 166 PRO A O 1
ATOM 1321 N N . LEU A 1 167 ? 2.518 -16.547 12.133 1 95.69 167 LEU A N 1
ATOM 1322 C CA . LEU A 1 167 ? 3.764 -17.188 12.516 1 95.69 167 LEU A CA 1
ATOM 1323 C C . LEU A 1 167 ? 3.523 -18.656 12.875 1 95.69 167 LEU A C 1
ATOM 1325 O O . LEU A 1 167 ? 2.49 -19 13.461 1 95.69 167 LEU A O 1
ATOM 1329 N N . LYS A 1 168 ? 4.426 -19.484 12.477 1 96.62 168 LYS A N 1
ATOM 1330 C CA . LYS A 1 168 ? 4.363 -20.906 12.773 1 96.62 168 LYS A CA 1
ATOM 1331 C C . LYS A 1 168 ? 5.5 -21.328 13.695 1 96.62 168 LYS A C 1
ATOM 1333 O O . LYS A 1 168 ? 6.559 -20.703 13.711 1 96.62 168 LYS A O 1
ATOM 1338 N N . ASP A 1 169 ? 5.32 -22.453 14.398 1 93.62 169 ASP A N 1
ATOM 1339 C CA . ASP A 1 169 ? 6.316 -23.016 15.305 1 93.62 169 ASP A CA 1
ATOM 1340 C C . ASP A 1 169 ? 7.32 -23.891 14.555 1 93.62 169 ASP A C 1
ATOM 1342 O O . ASP A 1 169 ? 6.984 -24.5 13.531 1 93.62 169 ASP A O 1
ATOM 1346 N N . MET B 1 1 ? -1.345 -17.797 -10.281 1 65 1 MET B N 1
ATOM 1347 C CA . MET B 1 1 ? -0.571 -16.625 -9.852 1 65 1 MET B CA 1
ATOM 1348 C C . MET B 1 1 ? 0.881 -17.016 -9.586 1 65 1 MET B C 1
ATOM 1350 O O . MET B 1 1 ? 1.16 -18.109 -9.094 1 65 1 MET B O 1
ATOM 1354 N N . ASN B 1 2 ? 1.74 -16.281 -10.258 1 82.38 2 ASN B N 1
ATOM 1355 C CA . ASN B 1 2 ? 3.184 -16.484 -10.18 1 82.38 2 ASN B CA 1
ATOM 1356 C C . ASN B 1 2 ? 3.844 -15.438 -9.281 1 82.38 2 ASN B C 1
ATOM 1358 O O . ASN B 1 2 ? 3.781 -14.234 -9.57 1 82.38 2 ASN B O 1
ATOM 1362 N N . ILE B 1 3 ? 4.484 -15.953 -8.219 1 85.38 3 ILE B N 1
ATOM 1363 C CA . ILE B 1 3 ? 5.027 -15.094 -7.172 1 85.38 3 ILE B CA 1
ATOM 1364 C C . ILE B 1 3 ? 5.992 -14.078 -7.789 1 85.38 3 ILE B C 1
ATOM 1366 O O . ILE B 1 3 ? 5.977 -12.898 -7.434 1 85.38 3 ILE B O 1
ATOM 1370 N N . TYR B 1 4 ? 6.781 -14.57 -8.695 1 85.94 4 TYR B N 1
ATOM 1371 C CA . TYR B 1 4 ? 7.758 -13.664 -9.281 1 85.94 4 TYR B CA 1
ATOM 1372 C C . TYR B 1 4 ? 7.07 -12.57 -10.086 1 85.94 4 TYR B C 1
ATOM 1374 O O . TYR B 1 4 ? 7.262 -11.383 -9.82 1 85.94 4 TYR B O 1
ATOM 1382 N N . TYR B 1 5 ? 6.215 -12.867 -10.961 1 80.44 5 TYR B N 1
ATOM 1383 C CA . TYR B 1 5 ? 5.621 -11.883 -11.859 1 80.44 5 TYR B CA 1
ATOM 1384 C C . TYR B 1 5 ? 4.57 -11.047 -11.141 1 80.44 5 TYR B C 1
ATOM 1386 O O . TYR B 1 5 ? 4.449 -9.844 -11.383 1 80.44 5 TYR B O 1
ATOM 1394 N N . ASP B 1 6 ? 3.967 -11.625 -10.156 1 83.5 6 ASP B N 1
ATOM 1395 C CA . ASP B 1 6 ? 2.781 -10.992 -9.586 1 83.5 6 ASP B CA 1
ATOM 1396 C C . ASP B 1 6 ? 3.152 -10.055 -8.445 1 83.5 6 ASP B C 1
ATOM 1398 O O . ASP B 1 6 ? 2.414 -9.117 -8.141 1 83.5 6 ASP B O 1
ATOM 1402 N N . ILE B 1 7 ? 4.273 -10.352 -7.883 1 88.06 7 ILE B N 1
ATOM 1403 C CA . ILE B 1 7 ? 4.547 -9.539 -6.707 1 88.06 7 ILE B CA 1
ATOM 1404 C C . ILE B 1 7 ? 5.973 -8.992 -6.77 1 88.06 7 ILE B C 1
ATOM 1406 O O . ILE B 1 7 ? 6.188 -7.781 -6.703 1 88.06 7 ILE B O 1
ATOM 1410 N N . ILE B 1 8 ? 6.918 -9.883 -7.016 1 92.5 8 ILE B N 1
ATOM 1411 C CA . ILE B 1 8 ? 8.312 -9.453 -6.957 1 92.5 8 ILE B CA 1
ATOM 1412 C C . ILE B 1 8 ? 8.602 -8.484 -8.102 1 92.5 8 ILE B C 1
ATOM 1414 O O . ILE B 1 8 ? 9.125 -7.391 -7.875 1 92.5 8 ILE B O 1
ATOM 1418 N N . ALA B 1 9 ? 8.266 -8.836 -9.273 1 92.88 9 ALA B N 1
ATOM 1419 C CA . ALA B 1 9 ? 8.469 -7.965 -10.43 1 92.88 9 ALA B CA 1
ATOM 1420 C C . ALA B 1 9 ? 7.645 -6.688 -10.305 1 92.88 9 ALA B C 1
ATOM 1422 O O . ALA B 1 9 ? 8.078 -5.617 -10.742 1 92.88 9 ALA B O 1
ATOM 1423 N N . GLN B 1 10 ? 6.508 -6.777 -9.688 1 92.38 10 GLN B N 1
ATOM 1424 C CA . GLN B 1 10 ? 5.664 -5.605 -9.477 1 92.38 10 GLN B CA 1
ATOM 1425 C C . GLN B 1 10 ? 6.309 -4.629 -8.5 1 92.38 10 GLN B C 1
ATOM 1427 O O . GLN B 1 10 ? 6.148 -3.414 -8.633 1 92.38 10 GLN B O 1
ATOM 1432 N N . MET B 1 11 ? 7.016 -5.148 -7.539 1 96.94 11 MET B N 1
ATOM 1433 C CA . MET B 1 11 ? 7.746 -4.273 -6.629 1 96.94 11 MET B CA 1
ATOM 1434 C C . MET B 1 11 ? 8.781 -3.447 -7.383 1 96.94 11 MET B C 1
ATOM 1436 O O . MET B 1 11 ? 8.953 -2.258 -7.109 1 96.94 11 MET B O 1
ATOM 1440 N N . ALA B 1 12 ? 9.43 -4.098 -8.336 1 97.38 12 ALA B N 1
ATOM 1441 C CA . ALA B 1 12 ? 10.391 -3.373 -9.164 1 97.38 12 ALA B CA 1
ATOM 1442 C C . ALA B 1 12 ? 9.703 -2.277 -9.969 1 97.38 12 ALA B C 1
ATOM 1444 O O . ALA B 1 12 ? 10.211 -1.155 -10.062 1 97.38 12 ALA B O 1
ATOM 1445 N N . GLN B 1 13 ? 8.57 -2.592 -10.5 1 96.12 13 GLN B N 1
ATOM 1446 C CA . GLN B 1 13 ? 7.836 -1.604 -11.281 1 96.12 13 GLN B CA 1
ATOM 1447 C C . GLN B 1 13 ? 7.387 -0.436 -10.406 1 96.12 13 GLN B C 1
ATOM 1449 O O . GLN B 1 13 ? 7.457 0.722 -10.82 1 96.12 13 GLN B O 1
ATOM 1454 N N . THR B 1 14 ? 6.906 -0.73 -9.227 1 97.44 14 THR B N 1
ATOM 1455 C CA . THR B 1 14 ? 6.5 0.304 -8.281 1 97.44 14 THR B CA 1
ATOM 1456 C C . THR B 1 14 ? 7.672 1.222 -7.949 1 97.44 14 THR B C 1
ATOM 1458 O O . THR B 1 14 ? 7.512 2.443 -7.883 1 97.44 14 THR B O 1
ATOM 1461 N N . MET B 1 15 ? 8.836 0.631 -7.824 1 98.38 15 MET B N 1
ATOM 1462 C CA . MET B 1 15 ? 10.016 1.433 -7.523 1 98.38 15 MET B CA 1
ATOM 1463 C C . MET B 1 15 ? 10.438 2.264 -8.734 1 98.38 15 MET B C 1
ATOM 1465 O O . MET B 1 15 ? 10.953 3.373 -8.578 1 98.38 15 MET B O 1
ATOM 1469 N N . ARG B 1 16 ? 10.172 1.816 -9.914 1 98 16 ARG B N 1
ATOM 1470 C CA . ARG B 1 16 ? 10.406 2.627 -11.102 1 98 16 ARG B CA 1
ATOM 1471 C C . ARG B 1 16 ? 9.484 3.842 -11.133 1 98 16 ARG B C 1
ATOM 1473 O O . ARG B 1 16 ? 9.906 4.945 -11.477 1 98 16 ARG B O 1
ATOM 1480 N N . ASN B 1 17 ? 8.258 3.57 -10.781 1 98 17 ASN B N 1
ATOM 1481 C CA . ASN B 1 17 ? 7.336 4.695 -10.656 1 98 17 ASN B CA 1
ATOM 1482 C C . ASN B 1 17 ? 7.828 5.711 -9.625 1 98 17 ASN B C 1
ATOM 1484 O O . ASN B 1 17 ? 7.699 6.922 -9.828 1 98 17 ASN B O 1
ATOM 1488 N N . LEU B 1 18 ? 8.344 5.188 -8.531 1 98.56 18 LEU B N 1
ATOM 1489 C CA . LEU B 1 18 ? 8.875 6.062 -7.492 1 98.56 18 LEU B CA 1
ATOM 1490 C C . LEU B 1 18 ? 10.078 6.844 -8 1 98.56 18 LEU B C 1
ATOM 1492 O O . LEU B 1 18 ? 10.273 8.008 -7.633 1 98.56 18 LEU B O 1
ATOM 1496 N N . GLN B 1 19 ? 10.898 6.227 -8.852 1 98.44 19 GLN B N 1
ATOM 1497 C CA . GLN B 1 19 ? 12 6.957 -9.469 1 98.44 19 GLN B CA 1
ATOM 1498 C C . GLN B 1 19 ? 11.492 8.172 -10.242 1 98.44 19 GLN B C 1
ATOM 1500 O O . GLN B 1 19 ? 12.086 9.25 -10.172 1 98.44 19 GLN B O 1
ATOM 1505 N N . ALA B 1 20 ? 10.453 7.961 -10.938 1 98.19 20 ALA B N 1
ATOM 1506 C CA . ALA B 1 20 ? 9.859 9.062 -11.68 1 98.19 20 ALA B CA 1
ATOM 1507 C C . ALA B 1 20 ? 9.328 10.141 -10.734 1 98.19 20 ALA B C 1
ATOM 1509 O O . ALA B 1 20 ? 9.438 11.336 -11.023 1 98.19 20 ALA B O 1
ATOM 1510 N N . ILE B 1 21 ? 8.758 9.727 -9.648 1 98.56 21 ILE B N 1
ATOM 1511 C CA . ILE B 1 21 ? 8.258 10.648 -8.633 1 98.56 21 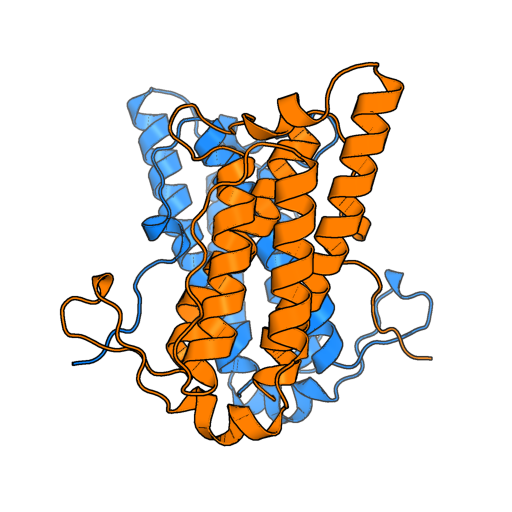ILE B CA 1
ATOM 1512 C C . ILE B 1 21 ? 9.414 11.445 -8.047 1 98.56 21 ILE B C 1
ATOM 1514 O O . ILE B 1 21 ? 9.312 12.656 -7.844 1 98.56 21 ILE B O 1
ATOM 1518 N N . LEU B 1 22 ? 10.547 10.789 -7.777 1 98.62 22 LEU B N 1
ATOM 1519 C CA . LEU B 1 22 ? 11.719 11.484 -7.254 1 98.62 22 LEU B CA 1
ATOM 1520 C C . LEU B 1 22 ? 12.234 12.508 -8.258 1 98.62 22 LEU B C 1
ATOM 1522 O O . LEU B 1 22 ? 12.727 13.57 -7.875 1 98.62 22 LEU B O 1
ATOM 1526 N N . ALA B 1 23 ? 12.164 12.164 -9.523 1 98.31 23 ALA B N 1
ATOM 1527 C CA . ALA B 1 23 ? 12.57 13.117 -10.555 1 98.31 23 ALA B CA 1
ATOM 1528 C C . ALA B 1 23 ? 11.695 14.367 -10.523 1 98.31 23 ALA B C 1
ATOM 1530 O O . ALA B 1 23 ? 12.203 15.484 -10.656 1 98.31 23 ALA B O 1
ATOM 1531 N N . LYS B 1 24 ? 10.43 14.203 -10.281 1 98.38 24 LYS B N 1
ATOM 1532 C CA . LYS B 1 24 ? 9.531 15.344 -10.156 1 98.38 24 LYS B CA 1
ATOM 1533 C C . LYS B 1 24 ? 9.867 16.172 -8.922 1 98.38 24 LYS B C 1
ATOM 1535 O O . LYS B 1 24 ? 9.758 17.406 -8.945 1 98.38 24 LYS B O 1
ATOM 1540 N N . ALA B 1 25 ? 10.203 15.477 -7.887 1 98.62 25 ALA B N 1
ATOM 1541 C CA . ALA B 1 25 ? 10.609 16.172 -6.676 1 98.62 25 ALA B CA 1
ATOM 1542 C C . ALA B 1 25 ? 11.852 17.031 -6.926 1 98.62 25 ALA B C 1
ATOM 1544 O O . ALA B 1 25 ? 11.945 18.172 -6.461 1 98.62 25 ALA B O 1
ATOM 1545 N N . GLU B 1 26 ? 12.766 16.469 -7.617 1 98.19 26 GLU B N 1
ATOM 1546 C CA . GLU B 1 26 ? 13.984 17.188 -7.973 1 98.19 26 GLU B CA 1
ATOM 1547 C C . GLU B 1 26 ? 13.656 18.422 -8.82 1 98.19 26 GLU B C 1
ATOM 1549 O O . GLU B 1 26 ? 14.234 19.5 -8.609 1 98.19 26 GLU B O 1
ATOM 1554 N N . GLU B 1 27 ? 12.812 18.234 -9.758 1 98.31 27 GLU B N 1
ATOM 1555 C CA . GLU B 1 27 ? 12.383 19.344 -10.594 1 98.31 27 GLU B CA 1
ATOM 1556 C C . GLU B 1 27 ? 11.695 20.422 -9.773 1 98.31 27 GLU B C 1
ATOM 1558 O O . GLU B 1 27 ? 11.914 21.625 -9.992 1 98.31 27 GLU B O 1
ATOM 1563 N N . HIS B 1 28 ? 10.883 20 -8.906 1 98.5 28 HIS B N 1
ATOM 1564 C CA . HIS B 1 28 ? 10.195 20.922 -8.016 1 98.5 28 HIS B CA 1
ATOM 1565 C C . HIS B 1 28 ? 11.188 21.734 -7.188 1 98.5 28 HIS B C 1
ATOM 1567 O O . HIS B 1 28 ? 11.062 22.953 -7.082 1 98.5 28 HIS B O 1
ATOM 1573 N N . ALA B 1 29 ? 12.125 21.094 -6.645 1 98.31 29 ALA B N 1
ATOM 1574 C CA . ALA B 1 29 ? 13.148 21.75 -5.84 1 98.31 29 ALA B CA 1
ATOM 1575 C C . ALA B 1 29 ? 13.938 22.75 -6.68 1 98.31 29 ALA B C 1
ATOM 1577 O O . ALA B 1 29 ? 14.195 23.875 -6.234 1 98.31 29 ALA B O 1
ATOM 1578 N N . ALA B 1 30 ? 14.312 22.328 -7.852 1 98.31 30 ALA B N 1
ATOM 1579 C CA . ALA B 1 30 ? 15.055 23.203 -8.758 1 98.31 30 ALA B CA 1
ATOM 1580 C C . ALA B 1 30 ? 14.242 24.453 -9.109 1 98.31 30 ALA B C 1
ATOM 1582 O O . ALA B 1 30 ? 14.766 25.562 -9.094 1 98.31 30 ALA B O 1
ATOM 1583 N N . ARG B 1 31 ? 13.016 24.25 -9.406 1 98.25 31 ARG B N 1
ATOM 1584 C CA . ARG B 1 31 ? 12.125 25.344 -9.773 1 98.25 31 ARG B CA 1
ATOM 1585 C C . ARG B 1 31 ? 11.992 26.344 -8.641 1 98.25 31 ARG B C 1
ATOM 1587 O O . ARG B 1 31 ? 11.961 27.562 -8.875 1 98.25 31 ARG B O 1
ATOM 1594 N N . LEU B 1 32 ? 11.938 25.859 -7.473 1 97.94 32 LEU B N 1
ATOM 1595 C CA . LEU B 1 32 ? 11.742 26.734 -6.312 1 97.94 32 LEU B CA 1
ATOM 1596 C C . LEU B 1 32 ? 13.078 27.109 -5.688 1 97.94 32 LEU B C 1
ATOM 1598 O O . LEU B 1 32 ? 13.117 27.812 -4.668 1 97.94 32 LEU B O 1
ATOM 1602 N N . LYS B 1 33 ? 14.117 26.625 -6.207 1 98.12 33 LYS B N 1
ATOM 1603 C CA . LYS B 1 33 ? 15.484 27.016 -5.895 1 98.12 33 LYS B CA 1
ATOM 1604 C C . LYS B 1 33 ? 15.867 26.594 -4.48 1 98.12 33 LYS B C 1
ATOM 1606 O O . LYS B 1 33 ? 16.375 27.391 -3.695 1 98.12 33 LYS B O 1
ATOM 1611 N N . PHE B 1 34 ? 15.719 25.297 -4.172 1 97.81 34 PHE B N 1
ATOM 1612 C CA . PHE B 1 34 ? 16.25 24.703 -2.951 1 97.81 34 PHE B CA 1
ATOM 1613 C C . PHE B 1 34 ? 16.828 23.312 -3.23 1 97.81 34 PHE B C 1
ATOM 1615 O O . PHE B 1 34 ? 16.641 22.781 -4.32 1 97.81 34 PHE B O 1
ATOM 1622 N N . GLU B 1 35 ? 17.609 22.859 -2.316 1 98.06 35 GLU B N 1
ATOM 1623 C CA . GLU B 1 35 ? 18.25 21.547 -2.467 1 98.06 35 GLU B CA 1
ATOM 1624 C C . GLU B 1 35 ? 17.266 20.422 -2.193 1 98.06 35 GLU B C 1
ATOM 1626 O O . GLU B 1 35 ? 16.547 20.438 -1.183 1 98.06 35 GLU B O 1
ATOM 1631 N N . PRO B 1 36 ? 17.219 19.422 -3.078 1 98.12 36 PRO B N 1
ATOM 1632 C CA . PRO B 1 36 ? 16.312 18.297 -2.854 1 98.12 36 PRO B CA 1
ATOM 1633 C C . PRO B 1 36 ? 16.609 17.531 -1.561 1 98.12 36 PRO B C 1
ATOM 1635 O O . PRO B 1 36 ? 15.766 16.797 -1.057 1 98.12 36 PRO B O 1
ATOM 1638 N N . GLU B 1 37 ? 17.812 17.75 -0.981 1 98.31 37 GLU B N 1
ATOM 1639 C CA . GLU B 1 37 ? 18.188 17.156 0.297 1 98.31 37 GLU B CA 1
ATOM 1640 C C . GLU B 1 37 ? 17.203 17.531 1.395 1 98.31 37 GLU B C 1
ATOM 1642 O O . GLU B 1 37 ? 17.047 16.797 2.375 1 98.31 37 GLU B O 1
ATOM 1647 N N . ASN B 1 38 ? 16.516 18.688 1.199 1 98 38 ASN B N 1
ATOM 1648 C CA . ASN B 1 38 ? 15.539 19.125 2.182 1 98 38 ASN B CA 1
ATOM 1649 C C . ASN B 1 38 ? 14.391 18.125 2.32 1 98 38 ASN B C 1
ATOM 1651 O O . ASN B 1 38 ? 13.773 18.031 3.381 1 98 38 ASN B O 1
ATOM 1655 N N . TYR B 1 39 ? 14.125 17.312 1.243 1 98.44 39 TYR B N 1
ATOM 1656 C CA . TYR B 1 39 ? 13.062 16.328 1.299 1 98.44 39 TYR B CA 1
ATOM 1657 C C . TYR B 1 39 ? 13.453 15.156 2.201 1 98.44 39 TYR B C 1
ATOM 1659 O O . TYR B 1 39 ? 12.586 14.469 2.75 1 98.44 39 TYR B O 1
ATOM 1667 N N . LEU B 1 40 ? 14.734 14.938 2.33 1 98.44 40 LEU B N 1
ATOM 1668 C CA . LEU B 1 40 ? 15.234 13.734 2.986 1 98.44 40 LEU B CA 1
ATOM 1669 C C . LEU B 1 40 ? 14.812 13.695 4.453 1 98.44 40 LEU B C 1
ATOM 1671 O O . LEU B 1 40 ? 14.641 12.625 5.031 1 98.44 40 LEU B O 1
ATOM 1675 N N . THR B 1 41 ? 14.508 14.844 5.027 1 97.62 41 THR B N 1
ATOM 1676 C CA . THR B 1 41 ? 14.258 14.914 6.461 1 97.62 41 THR B CA 1
ATOM 1677 C C . THR B 1 41 ? 12.773 15.102 6.742 1 97.62 41 THR B C 1
ATOM 1679 O O . THR B 1 41 ? 12.359 15.203 7.898 1 97.62 41 THR B O 1
ATOM 1682 N N . LEU B 1 42 ? 11.977 15.18 5.691 1 97.19 42 LEU B N 1
ATOM 1683 C CA . LEU B 1 42 ? 10.531 15.336 5.887 1 97.19 42 LEU B CA 1
ATOM 1684 C C . LEU B 1 42 ? 9.977 14.203 6.746 1 97.19 42 LEU B C 1
ATOM 1686 O O . LEU B 1 42 ? 10.375 13.047 6.594 1 97.19 42 LEU B O 1
ATOM 1690 N N . ARG B 1 43 ? 9.133 14.539 7.695 1 97.31 43 ARG B N 1
ATOM 1691 C CA . ARG B 1 43 ? 8.383 13.617 8.539 1 97.31 43 ARG B CA 1
ATOM 1692 C C . ARG B 1 43 ? 6.898 13.969 8.562 1 97.31 43 ARG B C 1
ATOM 1694 O O . ARG B 1 43 ? 6.539 15.148 8.531 1 97.31 43 ARG B O 1
ATOM 1701 N N . LEU B 1 44 ? 6.105 12.938 8.594 1 95.44 44 LEU B N 1
ATOM 1702 C CA . LEU B 1 44 ? 4.672 13.172 8.727 1 95.44 44 LEU B CA 1
ATOM 1703 C C . LEU B 1 44 ? 4.309 13.555 10.156 1 95.44 44 LEU B C 1
ATOM 1705 O O . LEU B 1 44 ? 3.387 14.344 10.375 1 95.44 44 LEU B O 1
ATOM 1709 N N . PHE B 1 45 ? 4.887 12.969 11.055 1 94.56 45 PHE B N 1
ATOM 1710 C CA . PHE B 1 45 ? 4.758 13.156 12.492 1 94.56 45 PHE B CA 1
ATOM 1711 C C . PHE B 1 45 ? 6.117 13.07 13.172 1 94.56 45 PHE B C 1
ATOM 1713 O O . PHE B 1 45 ? 6.992 12.32 12.727 1 94.56 45 PHE B O 1
ATOM 1720 N N . PRO B 1 46 ? 6.41 13.828 14.289 1 94.5 46 PRO B N 1
ATOM 1721 C CA . PRO B 1 46 ? 7.762 13.992 14.836 1 94.5 46 PRO B CA 1
ATOM 1722 C C . PRO B 1 46 ? 8.445 12.664 15.141 1 94.5 46 PRO B C 1
ATOM 1724 O O . PRO B 1 46 ? 9.664 12.539 14.984 1 94.5 46 PRO B O 1
ATOM 1727 N N . ASN B 1 47 ? 7.688 11.711 15.562 1 94.62 47 ASN B N 1
ATOM 1728 C CA . ASN B 1 47 ? 8.352 10.461 15.906 1 94.62 47 ASN B CA 1
ATOM 1729 C C . ASN B 1 47 ? 8.164 9.406 14.82 1 94.62 47 ASN B C 1
ATOM 1731 O O . ASN B 1 47 ? 8.359 8.219 15.062 1 94.62 47 ASN B O 1
ATOM 1735 N N . MET B 1 48 ? 7.75 9.734 13.625 1 96.75 48 MET B N 1
ATOM 1736 C CA . MET B 1 48 ? 7.766 8.859 12.461 1 96.75 48 MET B CA 1
ATOM 1737 C C . MET B 1 48 ? 9.094 8.969 11.719 1 96.75 48 MET B C 1
ATOM 1739 O O . MET B 1 48 ? 9.773 9.992 11.797 1 96.75 48 MET B O 1
ATOM 1743 N N . LEU B 1 49 ? 9.453 7.953 11.078 1 97.44 49 LEU B N 1
ATOM 1744 C CA . LEU B 1 49 ? 10.695 7.914 10.312 1 97.44 49 LEU B CA 1
ATOM 1745 C C . LEU B 1 49 ? 10.656 8.922 9.164 1 97.44 49 LEU B C 1
ATOM 1747 O O . LEU B 1 49 ? 9.602 9.148 8.57 1 97.44 49 LEU B O 1
ATOM 1751 N N . PRO B 1 50 ? 11.766 9.508 8.844 1 98.25 50 PRO B N 1
ATOM 1752 C CA . PRO B 1 50 ? 11.828 10.516 7.781 1 98.25 50 PRO B CA 1
ATOM 1753 C C . PRO B 1 50 ? 11.758 9.906 6.383 1 98.25 50 PRO B C 1
ATOM 1755 O O . PRO B 1 50 ? 11.828 8.688 6.234 1 98.25 50 PRO B O 1
ATOM 1758 N N . PHE B 1 51 ? 11.688 10.742 5.375 1 98.75 51 PHE B N 1
ATOM 1759 C CA . PHE B 1 51 ? 11.625 10.352 3.971 1 98.75 51 PHE B CA 1
ATOM 1760 C C . PHE B 1 51 ? 12.781 9.422 3.619 1 98.75 51 PHE B C 1
ATOM 1762 O O . PHE B 1 51 ? 12.578 8.406 2.949 1 98.75 51 PHE B O 1
ATOM 1769 N N . SER B 1 52 ? 13.969 9.727 4.047 1 98.62 52 SER B N 1
ATOM 1770 C CA . SER B 1 52 ? 15.148 8.93 3.754 1 98.62 52 SER B CA 1
ATOM 1771 C C . SER B 1 52 ? 14.977 7.488 4.227 1 98.62 52 SER B C 1
ATOM 1773 O O . SER B 1 52 ? 15.297 6.547 3.5 1 98.62 52 SER B O 1
ATOM 1775 N N . ALA B 1 53 ? 14.453 7.328 5.395 1 98.31 53 ALA B N 1
ATOM 1776 C CA . ALA B 1 53 ? 14.25 5.992 5.953 1 98.31 53 ALA B CA 1
ATOM 1777 C C . ALA B 1 53 ? 13.18 5.23 5.172 1 98.31 53 ALA B C 1
ATOM 1779 O O . ALA B 1 53 ? 13.25 4.004 5.047 1 98.31 53 ALA B O 1
ATOM 1780 N N . GLN B 1 54 ? 12.156 5.957 4.664 1 98.69 54 GLN B N 1
ATOM 1781 C CA . GLN B 1 54 ? 11.148 5.301 3.838 1 98.69 54 GLN B CA 1
ATOM 1782 C C . GLN B 1 54 ? 11.781 4.645 2.613 1 98.69 54 GLN B C 1
ATOM 1784 O O . GLN B 1 54 ? 11.477 3.498 2.289 1 98.69 54 GLN B O 1
ATOM 1789 N N . ILE B 1 55 ? 12.695 5.336 1.966 1 98.69 55 ILE B N 1
ATOM 1790 C CA . ILE B 1 55 ? 13.367 4.824 0.781 1 98.69 55 ILE B CA 1
ATOM 1791 C C . ILE B 1 55 ? 14.211 3.607 1.155 1 98.69 55 ILE B C 1
ATOM 1793 O O . ILE B 1 55 ? 14.203 2.594 0.451 1 98.69 55 ILE B O 1
ATOM 1797 N N . ARG B 1 56 ? 14.867 3.697 2.281 1 98.25 56 ARG B N 1
ATOM 1798 C CA . ARG B 1 56 ? 15.711 2.59 2.723 1 98.25 56 ARG B CA 1
ATOM 1799 C C . ARG B 1 56 ? 14.875 1.344 2.996 1 98.25 56 ARG B C 1
ATOM 1801 O O . ARG B 1 56 ? 15.211 0.251 2.535 1 98.25 56 ARG B O 1
ATOM 1808 N N . ILE B 1 57 ? 13.797 1.489 3.615 1 97.88 57 ILE B N 1
ATOM 1809 C CA . ILE B 1 57 ? 13.023 0.344 4.086 1 97.88 57 ILE B CA 1
ATOM 1810 C C . ILE B 1 57 ? 12.289 -0.296 2.91 1 97.88 57 ILE B C 1
ATOM 1812 O O . ILE B 1 57 ? 12.211 -1.522 2.811 1 97.88 57 ILE B O 1
ATOM 1816 N N . LEU B 1 58 ? 11.75 0.509 1.992 1 98.56 58 LEU B N 1
ATOM 1817 C CA . LEU B 1 58 ? 11.039 -0.101 0.872 1 98.56 58 LEU B CA 1
ATOM 1818 C C . LEU B 1 58 ? 12.008 -0.863 -0.031 1 98.56 58 LEU B C 1
ATOM 1820 O O . LEU B 1 58 ? 11.648 -1.899 -0.595 1 98.56 58 LEU B O 1
ATOM 1824 N N . THR B 1 59 ? 13.258 -0.37 -0.187 1 98.38 59 THR B N 1
ATOM 1825 C CA . THR B 1 59 ? 14.234 -1.086 -1 1 98.38 59 THR B CA 1
ATOM 1826 C C . THR B 1 59 ? 14.695 -2.357 -0.295 1 98.38 59 THR B C 1
ATOM 1828 O O . THR B 1 59 ? 14.859 -3.4 -0.931 1 98.38 59 THR B O 1
ATOM 1831 N N . ASP B 1 60 ? 14.867 -2.283 0.988 1 97.44 60 ASP B N 1
ATOM 1832 C CA . ASP B 1 60 ? 15.203 -3.477 1.76 1 97.44 60 ASP B CA 1
ATOM 1833 C C . ASP B 1 60 ? 14.078 -4.508 1.69 1 97.44 60 ASP B C 1
ATOM 1835 O O . ASP B 1 60 ? 14.328 -5.699 1.507 1 97.44 60 ASP B O 1
ATOM 1839 N N . ALA B 1 61 ? 12.875 -4.023 1.887 1 97.12 61 ALA B N 1
ATOM 1840 C CA . ALA B 1 61 ? 11.727 -4.926 1.863 1 97.12 61 ALA B CA 1
ATOM 1841 C C . ALA B 1 61 ? 11.664 -5.703 0.552 1 97.12 61 ALA B C 1
ATOM 1843 O O . ALA B 1 61 ? 11.43 -6.914 0.55 1 97.12 61 ALA B O 1
ATOM 1844 N N . SER B 1 62 ? 11.844 -5.016 -0.544 1 97.75 62 SER B N 1
ATOM 1845 C CA . SER B 1 62 ? 11.805 -5.664 -1.851 1 97.75 62 SER B CA 1
ATOM 1846 C C . SER B 1 62 ?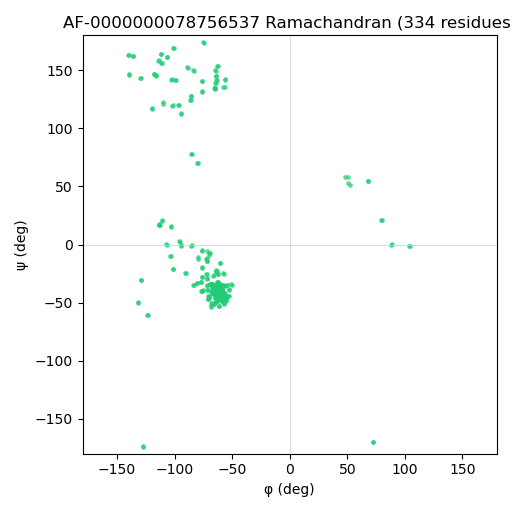 12.984 -6.617 -2.031 1 97.75 62 SER B C 1
ATOM 1848 O O . SER B 1 62 ? 12.812 -7.738 -2.51 1 97.75 62 SER B O 1
ATOM 1850 N N . LYS B 1 63 ? 14.188 -6.219 -1.6 1 97.38 63 LYS B N 1
ATOM 1851 C CA . LYS B 1 63 ? 15.383 -7.051 -1.691 1 97.38 63 LYS B CA 1
ATOM 1852 C C . LYS B 1 63 ? 15.227 -8.328 -0.863 1 97.38 63 LYS B C 1
ATOM 1854 O O . LYS B 1 63 ? 15.555 -9.422 -1.329 1 97.38 63 LYS B O 1
ATOM 1859 N N . PHE B 1 64 ? 14.742 -8.18 0.34 1 97.38 64 PHE B N 1
ATOM 1860 C CA . PHE B 1 64 ? 14.562 -9.32 1.236 1 97.38 64 PHE B CA 1
ATOM 1861 C C . PHE B 1 64 ? 13.531 -10.289 0.681 1 97.38 64 PHE B C 1
ATOM 1863 O O . PHE B 1 64 ? 13.719 -11.508 0.741 1 97.38 64 PHE B O 1
ATOM 1870 N N . ALA B 1 65 ? 12.445 -9.727 0.141 1 97.19 65 ALA B N 1
ATOM 1871 C CA . ALA B 1 65 ? 11.438 -10.586 -0.465 1 97.19 65 ALA B CA 1
ATOM 1872 C C . ALA B 1 65 ? 12.047 -11.445 -1.573 1 97.19 65 ALA B C 1
ATOM 1874 O O . ALA B 1 65 ? 11.898 -12.672 -1.571 1 97.19 65 ALA B O 1
ATOM 1875 N N . ALA B 1 66 ? 12.766 -10.82 -2.486 1 97.44 66 ALA B N 1
ATOM 1876 C CA . ALA B 1 66 ? 13.367 -11.539 -3.611 1 97.44 66 ALA B CA 1
ATOM 1877 C C . ALA B 1 66 ? 14.375 -12.57 -3.129 1 97.44 66 ALA B C 1
ATOM 1879 O O . ALA B 1 66 ? 14.375 -13.719 -3.586 1 97.44 66 ALA B O 1
ATOM 1880 N N . ALA B 1 67 ? 15.203 -12.219 -2.189 1 97.5 67 ALA B N 1
ATOM 1881 C CA . ALA B 1 67 ? 16.266 -13.094 -1.703 1 97.5 67 ALA B CA 1
ATOM 1882 C C . ALA B 1 67 ? 15.68 -14.289 -0.95 1 97.5 67 ALA B C 1
ATOM 1884 O O . ALA B 1 67 ? 15.922 -15.438 -1.317 1 97.5 67 ALA B O 1
ATOM 1885 N N . TYR B 1 68 ? 14.852 -14.039 0.038 1 96.88 68 TYR B N 1
ATOM 1886 C CA . TYR B 1 68 ? 14.352 -15.109 0.893 1 96.88 68 TYR B CA 1
ATOM 1887 C C . TYR B 1 68 ? 13.469 -16.078 0.103 1 96.88 68 TYR B C 1
ATOM 1889 O O . TYR B 1 68 ? 13.555 -17.297 0.283 1 96.88 68 TYR B O 1
ATOM 1897 N N . LEU B 1 69 ? 12.672 -15.578 -0.787 1 96.62 69 LEU B N 1
ATOM 1898 C CA . LEU B 1 69 ? 11.727 -16.422 -1.507 1 96.62 69 LEU B CA 1
ATOM 1899 C C . LEU B 1 69 ? 12.438 -17.234 -2.584 1 96.62 69 LEU B C 1
ATOM 1901 O O . LEU B 1 69 ? 11.898 -18.219 -3.09 1 96.62 69 LEU B O 1
ATOM 1905 N N . SER B 1 70 ? 13.594 -16.812 -2.988 1 96.12 70 SER B N 1
ATOM 1906 C CA . SER B 1 70 ? 14.391 -17.578 -3.938 1 96.12 70 SER B CA 1
ATOM 1907 C C . SER B 1 70 ? 15.422 -18.453 -3.219 1 96.12 70 SER B C 1
ATOM 1909 O O . SER B 1 70 ? 16.281 -19.062 -3.857 1 96.12 70 SER B O 1
ATOM 1911 N N . GLY B 1 71 ? 15.398 -18.422 -1.882 1 93.94 71 GLY B N 1
ATOM 1912 C CA . GLY B 1 71 ? 16.281 -19.266 -1.098 1 93.94 71 GLY B CA 1
ATOM 1913 C C . GLY B 1 71 ? 17.688 -18.703 -0.989 1 93.94 71 GLY B C 1
ATOM 1914 O O . GLY B 1 71 ? 18.641 -19.438 -0.75 1 93.94 71 GLY B O 1
ATOM 1915 N N . GLN B 1 72 ? 17.812 -17.453 -1.204 1 94.62 72 GLN B N 1
ATOM 1916 C CA . GLN B 1 72 ? 19.141 -16.828 -1.158 1 94.62 72 GLN B CA 1
ATOM 1917 C C . GLN B 1 72 ? 19.297 -15.992 0.104 1 94.62 72 GLN B C 1
ATOM 1919 O O . GLN B 1 72 ? 18.328 -15.656 0.771 1 94.62 72 GLN B O 1
ATOM 1924 N N . THR B 1 73 ? 20.578 -15.742 0.4 1 94.44 73 THR B N 1
ATOM 1925 C CA . THR B 1 73 ? 20.906 -14.766 1.435 1 94.44 73 THR B CA 1
ATOM 1926 C C . THR B 1 73 ? 20.953 -13.359 0.854 1 94.44 73 THR B C 1
ATOM 1928 O O . THR B 1 73 ? 21.641 -13.117 -0.142 1 94.44 73 THR B O 1
ATOM 1931 N N . PRO B 1 74 ? 20.156 -12.5 1.461 1 95.25 74 PRO B N 1
ATOM 1932 C CA . PRO B 1 74 ? 20.188 -11.133 0.927 1 95.25 74 PRO B CA 1
ATOM 1933 C C . PRO B 1 74 ? 21.562 -10.469 1.076 1 95.25 74 PRO B C 1
ATOM 1935 O O . PRO B 1 74 ? 22.234 -10.664 2.09 1 95.25 74 PRO B O 1
ATOM 1938 N N . PRO B 1 75 ? 21.922 -9.711 0.041 1 94.56 75 PRO B N 1
ATOM 1939 C CA . PRO B 1 75 ? 23.156 -8.938 0.189 1 94.56 75 PRO B CA 1
ATOM 1940 C C . PRO B 1 75 ? 23.062 -7.875 1.283 1 94.56 75 PRO B C 1
ATOM 1942 O O . PRO B 1 75 ? 21.984 -7.316 1.513 1 94.56 75 PRO B O 1
ATOM 1945 N N . VAL B 1 76 ? 24.141 -7.598 1.87 1 91.19 76 VAL B N 1
ATOM 1946 C CA . VAL B 1 76 ? 24.188 -6.582 2.914 1 91.19 76 VAL B CA 1
ATOM 1947 C C . VAL B 1 76 ? 24.375 -5.203 2.283 1 91.19 76 VAL B C 1
ATOM 1949 O O . VAL B 1 76 ? 25.25 -5.016 1.428 1 91.19 76 VAL B O 1
ATOM 1952 N N . THR B 1 77 ? 23.484 -4.309 2.689 1 88.94 77 THR B N 1
ATOM 1953 C CA . THR B 1 77 ? 23.609 -2.912 2.287 1 88.94 77 THR B CA 1
ATOM 1954 C C . THR B 1 77 ? 23.984 -2.037 3.482 1 88.94 77 THR B C 1
ATOM 1956 O O . THR B 1 77 ? 23.312 -2.072 4.516 1 88.94 77 THR B O 1
ATOM 1959 N N . GLU B 1 78 ? 25.062 -1.289 3.568 1 86.94 78 GLU B N 1
ATOM 1960 C CA . GLU B 1 78 ? 25.625 -0.562 4.699 1 86.94 78 GLU B CA 1
ATOM 1961 C C . GLU B 1 78 ? 24.75 0.618 5.098 1 86.94 78 GLU B C 1
ATOM 1963 O O . GLU B 1 78 ? 24.781 1.068 6.242 1 86.94 78 GLU B O 1
ATOM 1968 N N . ASP B 1 79 ? 23.734 1.061 4.508 1 92.31 79 ASP B N 1
ATOM 1969 C CA . ASP B 1 79 ? 22.875 2.211 4.766 1 92.31 79 ASP B CA 1
ATOM 1970 C C . ASP B 1 79 ? 23.688 3.475 5 1 92.31 79 ASP B C 1
ATOM 1972 O O . ASP B 1 79 ? 23.547 4.129 6.035 1 92.31 79 ASP B O 1
ATOM 1976 N N . ASN B 1 80 ? 24.516 3.961 4.16 1 95.31 80 ASN B N 1
ATOM 1977 C CA . ASN B 1 80 ? 25.406 5.105 4.285 1 95.31 80 ASN B CA 1
ATOM 1978 C C . ASN B 1 80 ? 25 6.234 3.34 1 95.31 80 ASN B C 1
ATOM 1980 O O . ASN B 1 80 ? 25.781 7.172 3.119 1 95.31 80 ASN B O 1
ATOM 1984 N N . GLU B 1 81 ? 23.797 6.125 2.896 1 97.5 81 GLU B N 1
ATOM 1985 C CA . GLU B 1 81 ? 23.328 7.164 1.987 1 97.5 81 GLU B CA 1
ATOM 1986 C C . GLU B 1 81 ? 23.25 8.516 2.691 1 97.5 81 GLU B C 1
ATOM 1988 O O . GLU B 1 81 ? 22.828 8.594 3.848 1 97.5 81 GLU B O 1
ATOM 1993 N N . LYS B 1 82 ? 23.656 9.586 2.021 1 96.62 82 LYS B N 1
ATOM 1994 C CA . LYS B 1 82 ? 23.641 10.914 2.615 1 96.62 82 LYS B CA 1
ATOM 1995 C C . LYS B 1 82 ? 22.938 11.914 1.695 1 96.62 82 LYS B C 1
ATOM 1997 O O . LYS B 1 82 ? 22.328 12.875 2.164 1 96.62 82 LYS B O 1
ATOM 2002 N N . THR B 1 83 ? 23.031 11.688 0.443 1 98 83 THR B N 1
ATOM 2003 C CA . THR B 1 83 ? 22.562 12.672 -0.521 1 98 83 THR B CA 1
ATOM 2004 C C . THR B 1 83 ? 21.328 12.156 -1.26 1 98 83 THR B C 1
ATOM 2006 O O . THR B 1 83 ? 21.047 10.961 -1.243 1 98 83 THR B O 1
ATOM 2009 N N . TRP B 1 84 ? 20.688 13.094 -1.867 1 98.44 84 TRP B N 1
ATOM 2010 C CA . TRP B 1 84 ? 19.562 12.742 -2.723 1 98.44 84 TRP B CA 1
ATOM 2011 C C . TRP B 1 84 ? 19.969 11.742 -3.793 1 98.44 84 TRP B C 1
ATOM 2013 O O . TRP B 1 84 ? 19.281 10.742 -4.023 1 98.44 84 TRP B O 1
ATOM 2023 N N . ALA B 1 85 ? 21.094 11.977 -4.41 1 98.31 85 ALA B N 1
ATOM 2024 C CA . ALA B 1 85 ? 21.625 11.102 -5.449 1 98.31 85 ALA B CA 1
ATOM 2025 C C . ALA B 1 85 ? 21.891 9.703 -4.91 1 98.31 85 ALA B C 1
ATOM 2027 O O . ALA B 1 85 ? 21.688 8.711 -5.613 1 98.31 85 ALA B O 1
ATOM 2028 N N . ASP B 1 86 ? 22.328 9.602 -3.662 1 98.31 86 ASP B N 1
ATOM 2029 C CA . ASP B 1 86 ? 22.578 8.305 -3.035 1 98.31 86 ASP B CA 1
ATOM 2030 C C . ASP B 1 86 ? 21.297 7.484 -2.957 1 98.31 86 ASP B C 1
ATOM 2032 O O . ASP B 1 86 ? 21.297 6.285 -3.234 1 98.31 86 ASP B O 1
ATOM 2036 N N . TYR B 1 87 ? 20.266 8.125 -2.574 1 98.31 87 TYR B N 1
ATOM 2037 C CA . TYR B 1 87 ? 19 7.426 -2.408 1 98.31 87 TYR B CA 1
ATOM 2038 C C . TYR B 1 87 ? 18.406 7.039 -3.76 1 98.31 87 TYR B C 1
ATOM 2040 O O . TYR B 1 87 ? 17.797 5.977 -3.896 1 98.31 87 TYR B O 1
ATOM 2048 N N . LYS B 1 88 ? 18.578 7.879 -4.766 1 98.31 88 LYS B N 1
ATOM 2049 C CA . LYS B 1 88 ? 18.188 7.496 -6.117 1 98.31 88 LYS B CA 1
ATOM 2050 C C . LYS B 1 88 ? 18.969 6.273 -6.594 1 98.31 88 LYS B C 1
ATOM 2052 O O . LYS B 1 88 ? 18.391 5.375 -7.219 1 98.31 88 LYS B O 1
ATOM 2057 N N . ALA B 1 89 ? 20.234 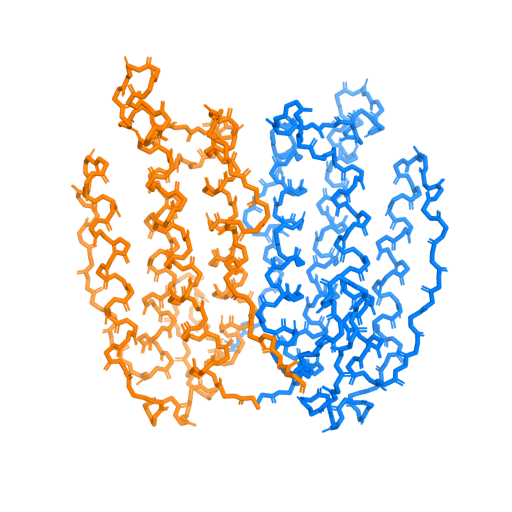6.262 -6.297 1 98.12 89 ALA B N 1
ATOM 2058 C CA . ALA B 1 89 ? 21.078 5.133 -6.676 1 98.12 89 ALA B CA 1
ATOM 2059 C C . ALA B 1 89 ? 20.656 3.861 -5.949 1 98.12 89 ALA B C 1
ATOM 2061 O O . ALA B 1 89 ? 20.719 2.768 -6.516 1 98.12 89 ALA B O 1
ATOM 2062 N N . ARG B 1 90 ? 20.344 4.016 -4.73 1 97.75 90 ARG B N 1
ATOM 2063 C CA . ARG B 1 90 ? 19.875 2.873 -3.955 1 97.75 90 ARG B CA 1
ATOM 2064 C C . ARG B 1 90 ? 18.609 2.268 -4.578 1 97.75 90 ARG B C 1
ATOM 2066 O O . ARG B 1 90 ? 18.5 1.046 -4.68 1 97.75 90 ARG B O 1
ATOM 2073 N N . LEU B 1 91 ? 17.641 3.115 -4.906 1 98.19 91 LEU B N 1
ATOM 2074 C CA . LEU B 1 91 ? 16.422 2.658 -5.566 1 98.19 91 LEU B CA 1
ATOM 2075 C C . LEU B 1 91 ? 16.766 1.916 -6.855 1 98.19 91 LEU B C 1
ATOM 2077 O O . LEU B 1 91 ? 16.219 0.833 -7.109 1 98.19 91 LEU B O 1
ATOM 2081 N N . ALA B 1 92 ? 17.656 2.482 -7.648 1 98.31 92 ALA B N 1
ATOM 2082 C CA . ALA B 1 92 ? 18.062 1.868 -8.906 1 98.31 92 ALA B CA 1
ATOM 2083 C C . ALA B 1 92 ? 18.719 0.508 -8.672 1 98.31 92 ALA B C 1
ATOM 2085 O O . ALA B 1 92 ? 18.469 -0.442 -9.414 1 98.31 92 ALA B O 1
ATOM 2086 N N . SER B 1 93 ? 19.516 0.466 -7.668 1 97.62 93 SER B N 1
ATOM 2087 C CA . SER B 1 93 ? 20.219 -0.776 -7.336 1 97.62 93 SER B CA 1
ATOM 2088 C C . SER B 1 93 ? 19.219 -1.866 -6.93 1 97.62 93 SER B C 1
ATOM 2090 O O . SER B 1 93 ? 19.375 -3.027 -7.316 1 97.62 93 SER B O 1
ATOM 2092 N N . ALA B 1 94 ? 18.25 -1.527 -6.137 1 97.88 94 ALA B N 1
ATOM 2093 C CA . ALA B 1 94 ? 17.25 -2.494 -5.715 1 97.88 94 ALA B CA 1
ATOM 2094 C C . ALA B 1 94 ? 16.469 -3.031 -6.914 1 97.88 94 ALA B C 1
ATOM 2096 O O . ALA B 1 94 ? 16.203 -4.23 -7 1 97.88 94 ALA B O 1
ATOM 2097 N N . ILE B 1 95 ? 16.109 -2.135 -7.824 1 98.25 95 ILE B N 1
ATOM 2098 C CA . ILE B 1 95 ? 15.398 -2.529 -9.039 1 98.25 95 ILE B CA 1
ATOM 2099 C C . ILE B 1 95 ? 16.25 -3.52 -9.828 1 98.25 95 ILE B C 1
ATOM 2101 O O . ILE B 1 95 ? 15.773 -4.59 -10.211 1 98.25 95 ILE B O 1
ATOM 2105 N N . SER B 1 96 ? 17.531 -3.184 -10.016 1 98.12 96 SER B N 1
ATOM 2106 C CA . SER B 1 96 ? 18.438 -4.043 -10.758 1 98.12 96 SER B CA 1
ATOM 2107 C C . SER B 1 96 ? 18.594 -5.402 -10.086 1 98.12 96 SER B C 1
ATOM 2109 O O . SER B 1 96 ? 18.672 -6.43 -10.766 1 98.12 96 SER B O 1
ATOM 2111 N N . TYR B 1 97 ? 18.688 -5.406 -8.805 1 97.69 97 TYR B N 1
ATOM 2112 C CA . TYR B 1 97 ? 18.812 -6.648 -8.055 1 97.69 97 TYR B CA 1
ATOM 2113 C C . TYR B 1 97 ? 17.625 -7.562 -8.297 1 97.69 97 TYR B C 1
ATOM 2115 O O . TYR B 1 97 ? 17.797 -8.75 -8.602 1 97.69 97 TYR B O 1
ATOM 2123 N N . ILE B 1 98 ? 16.422 -7.051 -8.195 1 97.19 98 ILE B N 1
ATOM 2124 C CA . ILE B 1 98 ? 15.203 -7.836 -8.398 1 97.19 98 ILE B CA 1
ATOM 2125 C C . ILE B 1 98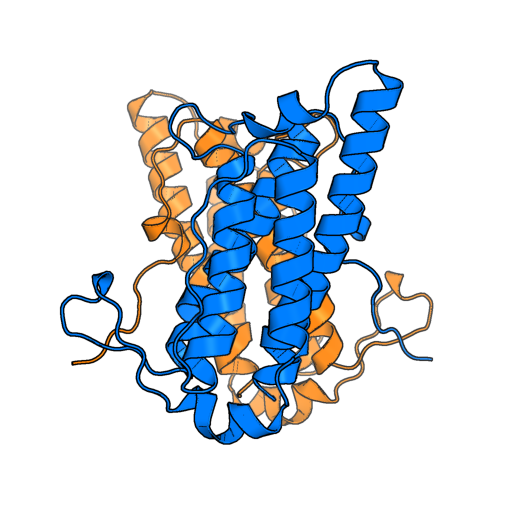 ? 15.164 -8.367 -9.828 1 97.19 98 ILE B C 1
ATOM 2127 O O . ILE B 1 98 ? 14.844 -9.531 -10.055 1 97.19 98 ILE B O 1
ATOM 2131 N N . GLU B 1 99 ? 15.555 -7.52 -10.727 1 96.19 99 GLU B N 1
ATOM 2132 C CA . GLU B 1 99 ? 15.469 -7.863 -12.141 1 96.19 99 GLU B CA 1
ATOM 2133 C C . GLU B 1 99 ? 16.531 -8.891 -12.523 1 96.19 99 GLU B C 1
ATOM 2135 O O . GLU B 1 99 ? 16.469 -9.492 -13.602 1 96.19 99 GLU B O 1
ATOM 2140 N N . SER B 1 100 ? 17.469 -9.117 -11.656 1 97.25 100 SER B N 1
ATOM 2141 C CA . SER B 1 100 ? 18.5 -10.102 -11.922 1 97.25 100 SER B CA 1
ATOM 2142 C C . SER B 1 100 ? 18.016 -11.523 -11.656 1 97.25 100 SER B C 1
ATOM 2144 O O . SER B 1 100 ? 18.656 -12.492 -12.062 1 97.25 100 SER B O 1
ATOM 2146 N N . PHE B 1 101 ? 16.891 -11.695 -11.047 1 96.81 101 PHE B N 1
ATOM 2147 C CA . PHE B 1 101 ? 16.344 -13.016 -10.75 1 96.81 101 PHE B CA 1
ATOM 2148 C C . PHE B 1 101 ? 15.586 -13.57 -11.945 1 96.81 101 PHE B C 1
ATOM 2150 O O . PHE B 1 101 ? 15.023 -12.812 -12.742 1 96.81 101 PHE B O 1
ATOM 2157 N N . LYS B 1 102 ? 15.602 -14.891 -12.023 1 95.31 102 LYS B N 1
ATOM 2158 C CA . LYS B 1 102 ? 14.789 -15.602 -13 1 95.31 102 LYS B CA 1
ATOM 2159 C C . LYS B 1 102 ? 13.555 -16.219 -12.352 1 95.31 102 LYS B C 1
ATOM 2161 O O . LYS B 1 102 ? 13.609 -16.688 -11.219 1 95.31 102 LYS B O 1
ATOM 2166 N N . PRO B 1 103 ? 12.453 -16.172 -13.078 1 93.88 103 PRO B N 1
ATOM 2167 C CA . PRO B 1 103 ? 11.211 -16.703 -12.523 1 93.88 103 PRO B CA 1
ATOM 2168 C C . PRO B 1 103 ? 11.367 -18.109 -11.945 1 93.88 103 PRO B C 1
ATOM 2170 O O . PRO B 1 103 ? 10.734 -18.438 -10.938 1 93.88 103 PRO B O 1
ATOM 2173 N N . GLU B 1 104 ? 12.188 -18.922 -12.539 1 94.62 104 GLU B N 1
ATOM 2174 C CA . GLU B 1 104 ? 12.367 -20.312 -12.133 1 94.62 104 GLU B CA 1
ATOM 2175 C C . GLU B 1 104 ? 12.938 -20.406 -10.727 1 94.62 104 GLU B C 1
ATOM 2177 O O . GLU B 1 104 ? 12.766 -21.422 -10.047 1 94.62 104 GLU B O 1
ATOM 2182 N N . GLN B 1 105 ? 13.602 -19.391 -10.258 1 95.62 105 GLN B N 1
ATOM 2183 C CA . GLN B 1 105 ? 14.211 -19.375 -8.938 1 95.62 105 GLN B CA 1
ATOM 2184 C C . GLN B 1 105 ? 13.148 -19.281 -7.844 1 95.62 105 GLN B C 1
ATOM 2186 O O . GLN B 1 105 ? 13.445 -19.469 -6.664 1 95.62 105 GLN B O 1
ATOM 2191 N N . PHE B 1 106 ? 11.914 -19.109 -8.25 1 95.44 106 PHE B N 1
ATOM 2192 C CA . PHE B 1 106 ? 10.836 -18.938 -7.289 1 95.44 106 PHE B CA 1
ATOM 2193 C C . PHE B 1 106 ? 9.875 -20.109 -7.324 1 95.44 106 PHE B C 1
ATOM 2195 O O . PHE B 1 106 ? 8.734 -20.016 -6.867 1 95.44 106 PHE B O 1
ATOM 2202 N N . ALA B 1 107 ? 10.258 -21.188 -7.883 1 92.81 107 ALA B N 1
ATOM 2203 C CA . ALA B 1 107 ? 9.406 -22.359 -8.055 1 92.81 107 ALA B CA 1
ATOM 2204 C C . ALA B 1 107 ? 8.883 -22.875 -6.715 1 92.81 107 ALA B C 1
ATOM 2206 O O . ALA B 1 107 ? 7.746 -23.328 -6.617 1 92.81 107 ALA B O 1
ATOM 2207 N N . ASN B 1 108 ? 9.719 -22.766 -5.684 1 92.81 108 ASN B N 1
ATOM 2208 C CA . ASN B 1 108 ? 9.328 -23.25 -4.371 1 92.81 108 ASN B CA 1
ATOM 2209 C C . ASN B 1 108 ? 9.109 -22.109 -3.383 1 92.81 108 ASN B C 1
ATOM 2211 O O . ASN B 1 108 ? 9.156 -22.312 -2.168 1 92.81 108 ASN B O 1
ATOM 2215 N N . ALA B 1 109 ? 8.875 -20.891 -3.863 1 94.31 109 ALA B N 1
ATOM 2216 C CA . ALA B 1 109 ? 8.82 -19.672 -3.057 1 94.31 109 ALA B CA 1
ATOM 2217 C C . ALA B 1 109 ? 7.742 -19.781 -1.979 1 94.31 109 ALA B C 1
ATOM 2219 O O . ALA B 1 109 ? 7.957 -19.375 -0.837 1 94.31 109 ALA B O 1
ATOM 2220 N N . ALA B 1 110 ? 6.668 -20.359 -2.336 1 92.38 110 ALA B N 1
ATOM 2221 C CA . ALA B 1 110 ? 5.531 -20.391 -1.421 1 92.38 110 ALA B CA 1
ATOM 2222 C C . ALA B 1 110 ? 5.848 -21.234 -0.188 1 92.38 110 ALA B C 1
ATOM 2224 O O . ALA B 1 110 ? 5.34 -20.969 0.903 1 92.38 110 ALA B O 1
ATOM 2225 N N . GLU B 1 111 ? 6.727 -22.172 -0.348 1 93.81 111 GLU B N 1
ATOM 2226 C CA . GLU B 1 111 ? 6.922 -23.172 0.693 1 93.81 111 GLU B CA 1
ATOM 2227 C C . GLU B 1 111 ? 8.188 -22.891 1.497 1 93.81 111 GLU B C 1
ATOM 2229 O O . GLU B 1 111 ? 8.43 -23.531 2.527 1 93.81 111 GLU B O 1
ATOM 2234 N N . VAL B 1 112 ? 8.938 -21.984 1.017 1 95.12 112 VAL B N 1
ATOM 2235 C CA . VAL B 1 112 ? 10.141 -21.625 1.763 1 95.12 112 VAL B CA 1
ATOM 2236 C C . VAL B 1 112 ? 9.766 -21.203 3.182 1 95.12 112 VAL B C 1
ATOM 2238 O O . VAL B 1 112 ? 8.727 -20.578 3.393 1 95.12 112 VAL B O 1
ATOM 2241 N N . LYS B 1 113 ? 10.656 -21.625 4.172 1 96.31 113 LYS B N 1
ATOM 2242 C CA . LYS B 1 113 ? 10.492 -21.172 5.551 1 96.31 113 LYS B CA 1
ATOM 2243 C C . LYS B 1 113 ? 11.344 -19.938 5.828 1 96.31 113 LYS B C 1
ATOM 2245 O O . LYS B 1 113 ? 12.57 -20 5.758 1 96.31 113 LYS B O 1
ATOM 2250 N N . VAL B 1 114 ? 10.688 -18.828 6.059 1 96.31 114 VAL B N 1
ATOM 2251 C CA . VAL B 1 114 ? 11.391 -17.578 6.359 1 96.31 114 VAL B CA 1
ATOM 2252 C C . VAL B 1 114 ? 11.453 -17.375 7.871 1 96.31 114 VAL B C 1
ATOM 2254 O O . VAL B 1 114 ? 10.414 -17.297 8.539 1 96.31 114 VAL B O 1
ATOM 2257 N N . SER B 1 115 ? 12.633 -17.297 8.359 1 95 115 SER B N 1
ATOM 2258 C CA . SER B 1 115 ? 12.883 -17.062 9.773 1 95 115 SER B CA 1
ATOM 2259 C C . SER B 1 115 ? 13.672 -15.781 9.992 1 95 115 SER B C 1
ATOM 2261 O O . SER B 1 115 ? 14.789 -15.633 9.484 1 95 115 SER B O 1
ATOM 2263 N N . LEU B 1 116 ? 13.062 -14.883 10.648 1 92.19 116 LEU B N 1
ATOM 2264 C CA . LEU B 1 116 ? 13.727 -13.633 11.008 1 92.19 116 LEU B CA 1
ATOM 2265 C C . LEU B 1 116 ? 13.961 -13.547 12.508 1 92.19 116 LEU B C 1
ATOM 2267 O O . LEU B 1 116 ? 13.258 -14.195 13.289 1 92.19 116 LEU B O 1
ATOM 2271 N N . LYS B 1 117 ? 14.906 -12.781 12.898 1 89.88 117 LYS B N 1
ATOM 2272 C CA . LYS B 1 117 ? 15.211 -12.609 14.312 1 89.88 117 LYS B CA 1
ATOM 2273 C C . LYS B 1 117 ? 13.984 -12.117 15.078 1 89.88 117 LYS B C 1
ATOM 2275 O O . LYS B 1 117 ? 13.727 -12.57 16.203 1 89.88 117 LYS B O 1
ATOM 2280 N N . SER B 1 118 ? 13.258 -11.312 14.43 1 88.25 118 SER B N 1
ATOM 2281 C CA . SER B 1 118 ? 12.102 -10.703 15.078 1 88.25 118 SER B CA 1
ATOM 2282 C C . SER B 1 118 ? 10.992 -11.719 15.289 1 88.25 118 SER B C 1
ATOM 2284 O O . SER B 1 118 ? 10.039 -11.461 16.031 1 88.25 118 SER B O 1
ATOM 2286 N N . PHE B 1 119 ? 11.055 -12.867 14.656 1 92.5 119 PHE B N 1
ATOM 2287 C CA . PHE B 1 119 ? 10.016 -13.883 14.781 1 92.5 119 PHE B CA 1
ATOM 2288 C C . PHE B 1 119 ? 10.258 -14.758 16 1 92.5 119 PHE B C 1
ATOM 2290 O O . PHE B 1 119 ? 9.445 -15.641 16.312 1 92.5 119 PHE B O 1
ATOM 2297 N N . LYS B 1 120 ? 11.258 -14.57 16.75 1 92.44 120 LYS B N 1
ATOM 2298 C CA . LYS B 1 120 ? 11.555 -15.219 18.016 1 92.44 120 LYS B CA 1
ATOM 2299 C C . LYS B 1 120 ? 11.461 -16.734 17.906 1 92.44 120 LYS B C 1
ATOM 2301 O O . LYS B 1 120 ? 10.766 -17.375 18.688 1 92.44 120 LYS B O 1
ATOM 2306 N N . GLY B 1 121 ? 12.117 -17.25 17 1 93.94 121 GLY B N 1
ATOM 2307 C CA . GLY B 1 121 ? 12.234 -18.688 16.844 1 93.94 121 GLY B CA 1
ATOM 2308 C C . GLY B 1 121 ? 11.125 -19.281 16 1 93.94 121 GLY B C 1
ATOM 2309 O O . GLY B 1 121 ? 11.109 -20.5 15.75 1 93.94 121 GLY B O 1
ATOM 2310 N N . LYS B 1 122 ? 10.242 -18.484 15.539 1 97.06 122 LYS B N 1
ATOM 2311 C CA . LYS B 1 122 ? 9.156 -18.938 14.664 1 97.06 122 LYS B CA 1
ATOM 2312 C C . LYS B 1 122 ? 9.469 -18.625 13.203 1 97.06 122 LYS B C 1
ATOM 2314 O O . LYS B 1 122 ? 10.5 -18.031 12.898 1 97.06 122 LYS B O 1
ATOM 2319 N N . TYR B 1 123 ? 8.602 -19.234 12.359 1 97.5 123 TYR B N 1
ATOM 2320 C CA . TYR B 1 123 ? 8.812 -18.953 10.945 1 97.5 123 TYR B CA 1
ATOM 2321 C C . TYR B 1 123 ? 7.484 -18.672 10.25 1 97.5 123 TYR B C 1
ATOM 2323 O O . TYR B 1 123 ? 6.414 -18.891 10.82 1 97.5 123 TYR B O 1
ATOM 2331 N N . MET B 1 124 ? 7.562 -18.062 9.109 1 96.75 124 MET B N 1
ATOM 2332 C CA . MET B 1 124 ? 6.441 -17.938 8.18 1 96.75 124 MET B CA 1
ATOM 2333 C C . MET B 1 124 ? 6.734 -18.672 6.871 1 96.75 124 MET B C 1
ATOM 2335 O O . MET B 1 124 ? 7.887 -18.766 6.449 1 96.75 124 MET B O 1
ATOM 2339 N N . THR B 1 125 ? 5.66 -19.266 6.289 1 95.31 125 THR B N 1
ATOM 2340 C CA . THR B 1 125 ? 5.859 -19.75 4.93 1 95.31 125 THR B CA 1
ATOM 2341 C C . THR B 1 125 ? 6.184 -18.594 3.986 1 95.31 125 THR B C 1
ATOM 2343 O O . THR B 1 125 ? 5.82 -17.453 4.25 1 95.31 125 THR B O 1
ATOM 2346 N N . GLY B 1 126 ? 6.906 -18.906 2.887 1 94.94 126 GLY B N 1
ATOM 2347 C CA . GLY B 1 126 ? 7.195 -17.875 1.9 1 94.94 126 GLY B CA 1
ATOM 2348 C C . GLY B 1 126 ? 5.957 -17.156 1.418 1 94.94 126 GLY B C 1
ATOM 2349 O O . GLY B 1 126 ? 5.977 -15.93 1.237 1 94.94 126 GLY B O 1
ATOM 2350 N N . HIS B 1 127 ? 4.957 -17.891 1.271 1 92.88 127 HIS B N 1
ATOM 2351 C CA . HIS B 1 127 ? 3.682 -17.312 0.853 1 92.88 127 HIS B CA 1
ATOM 2352 C C . HIS B 1 127 ? 3.178 -16.297 1.868 1 92.88 127 HIS B C 1
ATOM 2354 O O . HIS B 1 127 ? 2.883 -15.148 1.513 1 92.88 127 HIS B O 1
ATOM 2360 N N . ASP B 1 128 ? 3.105 -16.703 3.068 1 92.69 128 ASP B N 1
ATOM 2361 C CA . ASP B 1 128 ? 2.574 -15.828 4.113 1 92.69 128 ASP B CA 1
ATOM 2362 C C . ASP B 1 128 ? 3.488 -14.625 4.34 1 92.69 128 ASP B C 1
ATOM 2364 O O . ASP B 1 128 ? 3.012 -13.516 4.582 1 92.69 128 ASP B O 1
ATOM 2368 N N . PHE B 1 129 ? 4.723 -14.945 4.254 1 95.62 129 PHE B N 1
ATOM 2369 C CA . PHE B 1 129 ? 5.711 -13.883 4.406 1 95.62 129 PHE B CA 1
ATOM 2370 C C . PHE B 1 129 ? 5.492 -12.789 3.373 1 95.62 129 PHE B C 1
ATOM 2372 O O . PHE B 1 129 ? 5.473 -11.602 3.711 1 95.62 129 PHE B O 1
ATOM 2379 N N . LEU B 1 130 ? 5.309 -13.172 2.199 1 94.5 130 LEU B N 1
ATOM 2380 C CA . LEU B 1 130 ? 5.16 -12.227 1.102 1 94.5 130 LEU B CA 1
ATOM 2381 C C . LEU B 1 130 ? 3.83 -11.484 1.196 1 94.5 130 LEU B C 1
ATOM 2383 O O . LEU B 1 130 ? 3.793 -10.25 1.148 1 94.5 130 LEU B O 1
ATOM 2387 N N . ILE B 1 131 ? 2.766 -12.164 1.469 1 91.88 131 ILE B N 1
ATOM 2388 C CA . ILE B 1 131 ? 1.411 -11.641 1.341 1 91.88 131 ILE B CA 1
ATOM 2389 C C . ILE B 1 131 ? 1.04 -10.859 2.6 1 91.88 131 ILE B C 1
ATOM 2391 O O . ILE B 1 131 ? 0.403 -9.805 2.52 1 91.88 131 ILE B O 1
ATOM 2395 N N . CYS B 1 132 ? 1.511 -11.281 3.73 1 92.56 132 CYS B N 1
ATOM 2396 C CA . CYS B 1 132 ? 1.013 -10.727 4.984 1 92.56 132 CYS B CA 1
ATOM 2397 C C . CYS B 1 132 ? 1.984 -9.703 5.551 1 92.56 132 CYS B C 1
ATOM 2399 O O . CYS B 1 132 ? 1.599 -8.852 6.359 1 92.56 132 CYS B O 1
ATOM 2401 N N . ARG B 1 133 ? 3.145 -9.812 5.125 1 94.19 133 ARG B N 1
ATOM 2402 C CA . ARG B 1 133 ? 4.133 -8.953 5.766 1 94.19 133 ARG B CA 1
ATOM 2403 C C . ARG B 1 133 ? 4.852 -8.086 4.734 1 94.19 133 ARG B C 1
ATOM 2405 O O . ARG B 1 133 ? 4.781 -6.855 4.793 1 94.19 133 ARG B O 1
ATOM 2412 N N . GLN B 1 134 ? 5.523 -8.719 3.799 1 95.25 134 GLN B N 1
ATOM 2413 C CA . GLN B 1 134 ? 6.469 -7.984 2.961 1 95.25 134 GLN B CA 1
ATOM 2414 C C . GLN B 1 134 ? 5.742 -7.047 2.002 1 95.25 134 GLN B C 1
ATOM 2416 O O . GLN B 1 134 ? 6.148 -5.895 1.825 1 95.25 134 GLN B O 1
ATOM 2421 N N . SER B 1 135 ? 4.699 -7.578 1.371 1 94.38 135 SER B N 1
ATOM 2422 C CA . SER B 1 135 ? 3.973 -6.754 0.411 1 94.38 135 SER B CA 1
ATOM 2423 C C . SER B 1 135 ? 3.307 -5.562 1.095 1 94.38 135 SER B C 1
ATOM 2425 O O . SER B 1 135 ? 3.52 -4.418 0.699 1 94.38 135 SER B O 1
ATOM 2427 N N . PRO B 1 136 ? 2.574 -5.773 2.186 1 95.44 136 PRO B N 1
ATOM 2428 C CA . PRO B 1 136 ? 1.99 -4.625 2.881 1 95.44 136 PRO B CA 1
ATOM 2429 C C . PRO B 1 136 ? 3.045 -3.65 3.4 1 95.44 136 PRO B C 1
ATOM 2431 O O . PRO B 1 136 ? 2.859 -2.434 3.32 1 95.44 136 PRO B O 1
ATOM 2434 N N . ASN B 1 137 ? 4.129 -4.164 3.871 1 97.12 137 ASN B N 1
ATOM 2435 C CA . ASN B 1 137 ? 5.207 -3.32 4.383 1 97.12 137 ASN B CA 1
ATOM 2436 C C . ASN B 1 137 ? 5.816 -2.463 3.277 1 97.12 137 ASN B C 1
ATOM 2438 O O . ASN B 1 137 ? 6.062 -1.271 3.475 1 97.12 137 ASN B O 1
ATOM 2442 N N . PHE B 1 138 ? 6.059 -3.119 2.174 1 98.19 138 PHE B N 1
ATOM 2443 C CA . PHE B 1 138 ? 6.602 -2.426 1.012 1 98.19 138 PHE B CA 1
ATOM 2444 C C . PHE B 1 138 ? 5.688 -1.279 0.592 1 98.19 138 PHE B C 1
ATOM 2446 O O . PHE B 1 138 ? 6.141 -0.144 0.435 1 98.19 138 PHE B O 1
ATOM 2453 N N . HIS B 1 139 ? 4.426 -1.493 0.509 1 97.38 139 HIS B N 1
ATOM 2454 C CA . HIS B 1 139 ? 3.477 -0.477 0.07 1 97.38 139 HIS B CA 1
ATOM 2455 C C . HIS B 1 139 ? 3.342 0.634 1.105 1 97.38 139 HIS B C 1
ATOM 2457 O O . HIS B 1 139 ? 3.139 1.798 0.751 1 97.38 139 HIS B O 1
ATOM 2463 N N . PHE B 1 140 ? 3.445 0.249 2.354 1 98.56 140 PHE B N 1
ATOM 2464 C CA . PHE B 1 140 ? 3.395 1.26 3.404 1 98.56 140 PHE B CA 1
ATOM 2465 C C . PHE B 1 140 ? 4.453 2.33 3.176 1 98.56 140 PHE B C 1
ATOM 2467 O O . PHE B 1 140 ? 4.152 3.525 3.211 1 98.56 140 PHE B O 1
ATOM 2474 N N . HIS B 1 141 ? 5.598 1.906 2.883 1 98.75 141 HIS B N 1
ATOM 2475 C CA . HIS B 1 141 ? 6.719 2.838 2.799 1 98.75 141 HIS B CA 1
ATOM 2476 C C . HIS B 1 141 ? 6.727 3.572 1.463 1 98.75 141 HIS B C 1
ATOM 2478 O O . HIS B 1 141 ? 7.129 4.734 1.391 1 98.75 141 HIS B O 1
ATOM 2484 N N . VAL B 1 142 ? 6.289 2.928 0.407 1 98.69 142 VAL B N 1
ATOM 2485 C CA . VAL B 1 142 ? 6.176 3.6 -0.883 1 98.69 142 VAL B CA 1
ATOM 2486 C C . VAL B 1 142 ? 5.148 4.727 -0.791 1 98.69 142 VAL B C 1
ATOM 2488 O O . VAL B 1 142 ? 5.426 5.863 -1.184 1 98.69 142 VAL B O 1
ATOM 2491 N N . VAL B 1 143 ? 4.008 4.398 -0.234 1 98.62 143 VAL B N 1
ATOM 2492 C CA . VAL B 1 143 ? 2.922 5.371 -0.156 1 98.62 143 VAL B CA 1
ATOM 2493 C C . VAL B 1 143 ? 3.301 6.492 0.811 1 98.62 143 VAL B C 1
ATOM 2495 O O . VAL B 1 143 ? 2.998 7.66 0.563 1 98.62 143 VAL B O 1
ATOM 2498 N N . THR B 1 144 ? 3.939 6.145 1.911 1 98.69 144 THR B N 1
ATOM 2499 C CA . THR B 1 144 ? 4.379 7.168 2.854 1 98.69 144 THR B CA 1
ATOM 2500 C C . THR B 1 144 ? 5.395 8.102 2.207 1 98.69 144 THR B C 1
ATOM 2502 O O . THR B 1 144 ? 5.336 9.32 2.393 1 98.69 144 THR B O 1
ATOM 2505 N N . ALA B 1 145 ? 6.312 7.523 1.424 1 98.75 145 ALA B N 1
ATOM 2506 C CA . ALA B 1 145 ? 7.262 8.352 0.688 1 98.75 145 ALA B CA 1
ATOM 2507 C C . ALA B 1 145 ? 6.535 9.305 -0.262 1 98.75 145 ALA B C 1
ATOM 2509 O O . ALA B 1 145 ? 6.844 10.5 -0.312 1 98.75 145 ALA B O 1
ATOM 2510 N N . TYR B 1 146 ? 5.574 8.781 -0.991 1 98.56 146 TYR B N 1
ATOM 2511 C CA . TYR B 1 146 ? 4.738 9.594 -1.866 1 98.56 146 TYR B CA 1
ATOM 2512 C C . TYR B 1 146 ? 4.07 10.719 -1.089 1 98.56 146 TYR B C 1
ATOM 2514 O O . TYR B 1 146 ? 4.125 11.883 -1.5 1 98.56 146 TYR B O 1
ATOM 2522 N N . ASN B 1 147 ? 3.49 10.352 0.038 1 98.5 147 ASN B N 1
ATOM 2523 C CA . ASN B 1 147 ? 2.732 11.305 0.842 1 98.5 147 ASN B CA 1
ATOM 2524 C C . ASN B 1 147 ? 3.629 12.414 1.385 1 98.5 147 ASN B C 1
ATOM 2526 O O . ASN B 1 147 ? 3.215 13.578 1.455 1 98.5 147 ASN B O 1
ATOM 2530 N N . LEU B 1 148 ? 4.816 12.062 1.762 1 98.44 148 LEU B N 1
ATOM 2531 C CA . LEU B 1 148 ? 5.762 13.047 2.281 1 98.44 148 LEU B CA 1
ATOM 2532 C C . LEU B 1 148 ? 6.137 14.055 1.206 1 98.44 148 LEU B C 1
ATOM 2534 O O . LEU B 1 148 ? 6.191 15.258 1.471 1 98.44 148 LEU B O 1
ATOM 2538 N N . LEU B 1 149 ? 6.359 13.562 0.011 1 98.38 149 LEU B N 1
ATOM 2539 C CA . LEU B 1 149 ? 6.688 14.469 -1.083 1 98.38 149 LEU B CA 1
ATOM 2540 C C . LEU B 1 149 ? 5.5 15.352 -1.435 1 98.38 149 LEU B C 1
ATOM 2542 O O . LEU B 1 149 ? 5.664 16.547 -1.701 1 98.38 149 LEU B O 1
ATOM 2546 N N . ARG B 1 150 ? 4.332 14.742 -1.436 1 97.06 150 ARG B N 1
ATOM 2547 C CA . ARG B 1 150 ? 3.121 15.516 -1.69 1 97.06 150 ARG B CA 1
ATOM 2548 C C . ARG B 1 150 ? 2.934 16.609 -0.636 1 97.06 150 ARG B C 1
ATOM 2550 O O . ARG B 1 150 ? 2.609 17.75 -0.964 1 97.06 150 ARG B O 1
ATOM 2557 N N . GLN B 1 151 ? 3.164 16.219 0.557 1 95.44 151 GLN B N 1
ATOM 2558 C CA . GLN B 1 151 ? 3.088 17.188 1.645 1 95.44 151 GLN B CA 1
ATOM 2559 C C . GLN B 1 151 ? 4.125 18.297 1.47 1 95.44 151 GLN B C 1
ATOM 2561 O O . GLN B 1 151 ? 3.879 19.453 1.832 1 95.44 151 GLN B O 1
ATOM 2566 N N . GLY B 1 152 ? 5.219 17.953 0.906 1 95.81 152 GLY B N 1
ATOM 2567 C CA . GLY B 1 152 ? 6.285 18.906 0.636 1 95.81 152 GLY B CA 1
ATOM 2568 C C . GLY B 1 152 ? 5.992 19.797 -0.551 1 95.81 152 GLY B C 1
ATOM 2569 O O . GLY B 1 152 ? 6.785 20.688 -0.873 1 95.81 152 GLY B O 1
ATOM 2570 N N . GLY B 1 153 ? 4.918 19.578 -1.241 1 96.62 153 GLY B N 1
ATOM 2571 C CA . GLY B 1 153 ? 4.484 20.469 -2.307 1 96.62 153 GLY B CA 1
ATOM 2572 C C . GLY B 1 153 ? 4.758 19.922 -3.693 1 96.62 153 GLY B C 1
ATOM 2573 O O . GLY B 1 153 ? 4.441 20.562 -4.695 1 96.62 153 GLY B O 1
ATOM 2574 N N . VAL B 1 154 ? 5.371 18.719 -3.721 1 97.94 154 VAL B N 1
ATOM 2575 C CA . VAL B 1 154 ? 5.668 18.125 -5.02 1 97.94 154 VAL B CA 1
ATOM 2576 C C . VAL B 1 154 ? 4.371 17.812 -5.754 1 97.94 154 VAL B C 1
ATOM 2578 O O . VAL B 1 154 ? 3.436 17.266 -5.164 1 97.94 154 VAL B O 1
ATOM 2581 N N . GLU B 1 155 ? 4.266 18.141 -7.023 1 96.31 155 GLU B N 1
ATOM 2582 C CA . GLU B 1 155 ? 3.055 17.938 -7.82 1 96.31 155 GLU B CA 1
ATOM 2583 C C . GLU B 1 155 ? 2.99 16.531 -8.398 1 96.31 155 GLU B C 1
ATOM 2585 O O . GLU B 1 155 ? 3.27 16.328 -9.578 1 96.31 155 GLU B O 1
ATOM 2590 N N . VAL B 1 156 ? 2.637 15.625 -7.586 1 96.69 156 VAL B N 1
ATOM 2591 C CA . VAL B 1 156 ? 2.451 14.242 -7.996 1 96.69 156 VAL B CA 1
ATOM 2592 C C . VAL B 1 156 ? 0.998 13.828 -7.781 1 96.69 156 VAL B C 1
ATOM 2594 O O . VAL B 1 156 ? 0.307 14.383 -6.926 1 96.69 156 VAL B O 1
ATOM 2597 N N . GLY B 1 157 ? 0.521 12.977 -8.648 1 95.5 157 GLY B N 1
ATOM 2598 C CA . GLY B 1 157 ? -0.829 12.445 -8.539 1 95.5 157 GLY B CA 1
ATOM 2599 C C . GLY B 1 157 ? -0.882 10.93 -8.578 1 95.5 157 GLY B C 1
ATOM 2600 O O . GLY B 1 157 ? 0.157 10.273 -8.602 1 95.5 157 GLY B O 1
ATOM 2601 N N . LYS B 1 158 ? -2.08 10.406 -8.609 1 93.5 158 LYS B N 1
ATOM 2602 C CA . LYS B 1 158 ? -2.311 8.961 -8.586 1 93.5 158 LYS B CA 1
ATOM 2603 C C . LYS B 1 158 ? -1.712 8.281 -9.812 1 93.5 158 LYS B C 1
ATOM 2605 O O . LYS B 1 158 ? -1.202 7.164 -9.719 1 93.5 158 LYS B O 1
ATOM 2610 N N . GLY B 1 159 ? -1.783 8.898 -10.852 1 94.88 159 GLY B N 1
ATOM 2611 C CA . GLY B 1 159 ? -1.197 8.359 -12.07 1 94.88 159 GLY B CA 1
ATOM 2612 C C . GLY B 1 159 ? 0.3 8.141 -11.961 1 94.88 159 GLY B C 1
ATOM 2613 O O . GLY B 1 159 ? 0.843 7.215 -12.57 1 94.88 159 GLY B O 1
ATOM 2614 N N . ASP B 1 160 ? 1.022 9.023 -11.211 1 96.88 160 ASP B N 1
ATOM 2615 C CA . ASP B 1 160 ? 2.453 8.844 -10.984 1 96.88 160 ASP B CA 1
ATOM 2616 C C . ASP B 1 160 ? 2.725 7.621 -10.117 1 96.88 160 ASP B C 1
ATOM 2618 O O . ASP B 1 160 ? 3.695 6.895 -10.336 1 96.88 160 ASP B O 1
ATOM 2622 N N . TYR B 1 161 ? 1.858 7.426 -9.195 1 96.81 161 TYR B N 1
ATOM 2623 C CA . TYR B 1 161 ? 1.992 6.312 -8.266 1 96.81 161 TYR B CA 1
ATOM 2624 C C . TYR B 1 161 ? 1.713 4.984 -8.961 1 96.81 161 TYR B C 1
ATOM 2626 O O . TYR B 1 161 ? 2.494 4.039 -8.836 1 96.81 161 TYR B O 1
ATOM 2634 N N . LEU B 1 162 ? 0.651 4.91 -9.711 1 95.44 162 LEU B N 1
ATOM 2635 C CA . LEU B 1 162 ? 0.242 3.664 -10.352 1 95.44 162 LEU B CA 1
ATOM 2636 C C . LEU B 1 162 ? 1.11 3.369 -11.57 1 95.44 162 LEU B C 1
ATOM 2638 O O . LEU B 1 162 ? 1.355 2.207 -11.898 1 95.44 162 LEU B O 1
ATOM 2642 N N . GLY B 1 163 ? 1.541 4.438 -12.219 1 93.88 163 GLY B N 1
ATOM 2643 C CA . GLY B 1 163 ? 2.285 4.246 -13.453 1 93.88 163 GLY B CA 1
ATOM 2644 C C . GLY B 1 163 ? 1.415 3.791 -14.609 1 93.88 163 GLY B C 1
ATOM 2645 O O . GLY B 1 163 ? 0.187 3.871 -14.539 1 93.88 163 GLY B O 1
ATOM 2646 N N . ALA B 1 164 ? 2.076 3.398 -15.688 1 90.94 164 ALA B N 1
ATOM 2647 C CA . ALA B 1 164 ? 1.387 2.936 -16.891 1 90.94 164 ALA B CA 1
ATOM 2648 C C . ALA B 1 164 ? 0.63 1.638 -16.625 1 90.94 164 ALA B C 1
ATOM 2650 O O . ALA B 1 164 ? 1.138 0.745 -15.945 1 90.94 164 ALA B O 1
ATOM 2651 N N . LEU B 1 165 ? -0.598 1.563 -17.078 1 92.75 165 LEU B N 1
ATOM 2652 C CA . LEU B 1 165 ? -1.426 0.374 -16.922 1 92.75 165 LEU B CA 1
ATOM 2653 C C . LEU B 1 165 ? -1.416 -0.476 -18.188 1 92.75 165 LEU B C 1
ATOM 2655 O O . LEU B 1 165 ? -1.424 0.058 -19.297 1 92.75 165 LEU B O 1
ATOM 2659 N N . PRO B 1 166 ? -1.398 -1.755 -18.031 1 93.25 166 PRO B N 1
ATOM 2660 C CA . PRO B 1 166 ? -1.371 -2.65 -19.188 1 93.25 166 PRO B CA 1
ATOM 2661 C C . PRO B 1 166 ? -2.748 -2.838 -19.812 1 93.25 166 PRO B C 1
ATOM 2663 O O . PRO B 1 166 ? -3.295 -3.943 -19.797 1 93.25 166 PRO B O 1
ATOM 2666 N N . LEU B 1 167 ? -3.289 -1.866 -20.438 1 95.62 167 LEU B N 1
ATOM 2667 C CA . LEU B 1 167 ? -4.582 -1.881 -21.109 1 95.62 167 LEU B CA 1
ATOM 2668 C C . LEU B 1 167 ? -4.488 -2.625 -22.438 1 95.62 167 LEU B C 1
ATOM 2670 O O . LEU B 1 167 ? -3.477 -2.539 -23.141 1 95.62 167 LEU B O 1
ATOM 2674 N N . LYS B 1 168 ? -5.5 -3.371 -22.734 1 96.56 168 LYS B N 1
ATOM 2675 C CA . LYS B 1 168 ? -5.59 -4.113 -23.984 1 96.56 168 LYS B CA 1
ATOM 2676 C C . LYS B 1 168 ? -6.715 -3.582 -24.859 1 96.56 168 LYS B C 1
ATOM 2678 O O . LYS B 1 168 ? -7.691 -3.023 -24.359 1 96.56 168 LYS B O 1
ATOM 2683 N N . ASP B 1 169 ? -6.637 -3.848 -26.172 1 93.62 169 ASP B N 1
ATOM 2684 C CA . ASP B 1 169 ? -7.637 -3.434 -27.141 1 93.62 169 ASP B CA 1
ATOM 2685 C C . ASP B 1 169 ? -8.773 -4.449 -27.219 1 93.62 169 ASP B C 1
ATOM 2687 O O . ASP B 1 169 ? -8.57 -5.641 -27 1 93.62 169 ASP B O 1
#

Nearest PDB structures (foldseek):
  2oqm-assembly2_D  TM=9.631E-01  e=1.058E-13  Shewanella denitrificans
  3qth-assembly1_A  TM=8.061E-01  e=3.377E-07  Colwellia psychrerythraea 34H
  3qth-assembly1_B  TM=8.170E-01  e=2.722E-06  Colwellia psychrerythraea 34H
  2qe9-assembly1_B  TM=4.678E-01  e=5.467E-01  Bacillus subtilis
  5d59-assembly1_A  TM=1.669E-01  e=7.825E+00  Streptococcus thermophilus LMG 18311

Organism: Turneriella parva (strain ATCC BAA-1111 / DSM 21527 / NCTC 11395 / H) (NCBI:txid869212)

pLDDT: mean 95.66, std 4.05, range [64.56, 98.75]

Solvent-accessible surface area (backbone atoms only — not comparable to full-atom values): 18260 Å² total; per-residue (Å²): 99,50,67,43,70,60,45,54,50,42,50,36,51,46,50,51,24,47,51,53,50,51,51,48,38,44,50,45,22,55,75,70,68,49,65,54,55,66,54,40,65,40,53,76,34,96,90,46,74,28,35,50,53,25,57,52,49,28,38,46,37,50,45,44,51,53,19,51,31,48,74,41,80,60,81,88,74,88,79,78,68,83,48,57,69,42,51,52,49,48,52,51,47,39,36,52,56,59,66,69,59,55,68,75,53,40,75,59,15,54,69,31,77,46,69,49,82,90,49,71,85,22,30,24,40,25,43,52,38,42,59,58,42,39,49,54,51,26,48,43,23,50,42,47,38,50,48,48,42,38,52,70,63,31,94,74,55,68,62,48,61,56,40,87,72,82,68,39,126,99,49,67,43,69,62,44,53,50,42,49,36,50,46,50,50,24,47,51,54,50,50,50,49,38,44,49,46,23,56,74,70,68,50,66,56,57,65,54,40,65,40,54,76,34,95,89,46,73,27,34,50,53,26,56,52,48,28,38,47,37,52,45,44,52,52,19,51,31,46,72,42,80,61,80,87,76,90,80,80,67,83,47,58,68,42,51,53,49,49,50,52,48,42,35,52,57,58,67,68,59,57,68,75,54,39,76,59,17,54,69,30,77,46,69,50,82,89,48,72,83,24,30,24,41,24,43,51,38,42,60,58,43,39,49,55,50,27,48,43,25,51,42,48,39,51,49,49,42,38,51,70,64,30,94,72,54,69,63,50,61,56,42,86,73,84,67,39,127

Secondary structure (DSSP, 8-state):
--HIIIIIHHHHHHHHHHHHHHHHHHHHHHHHT--GGGGGG--SSTTSPPHHHHHHHHHHHHHHHHHHHTT-PPPP------SHHHHHHHHHHHHHHHHTS-GGGGTTGGG-EE--GGGTT-BEEHHHIIIIIIHHHHHHHHHHHHHHHHHTT----HHHHH-----B-/--HIIIIIHHHHHHHHHHHHHHHHHHHHHHHHT--GGGGGG--SSTTS--HHHHHHHHHHHHHHHHHHHTT-PPPP------SHHHHHHHHHHHHHHHHTS-GGGGTTGGG-EE--GGGTT-BEEHHHIIIIIIHHHHHHHHHHHHHHHHHTT----HHHHH-----B-

InterPro domains:
  IPR018531 Protein of unknown function DUF1993 [PF09351] (4-162)
  IPR018531 Protein of unknown function DUF1993 [PTHR36922] (2-168)
  IPR034660 DinB/YfiT-like putative metalloenzymes [G3DSA:1.20.120.450] (1-163)
  IPR034660 DinB/YfiT-like putative metalloenzymes [SSF109854] (4-165)